Protein AF-0000000084698768 (afdb_homodimer)

Organism: NCBI:txid1124991

InterPro domains:
  IPR001387 Cro/C1-type, helix-turn-helix domain [PF01381] (33-83)
  IPR001387 Cro/C1-type, helix-turn-helix domain [PS50943] (33-90)
  IPR001387 Cro/C1-type, helix-turn-helix domain [SM00530] (32-87)
  IPR001387 Cro/C1-type, helix-turn-helix domain [cd00093] (33-81)
  IPR010982 Lambda repressor-like, DNA-binding domain superfamily [G3DSA:1.10.260.40] (16-8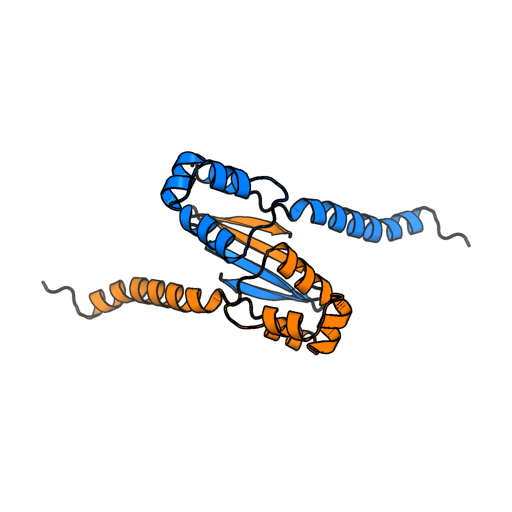9)
  IPR010982 Lambda repressor-like, DNA-binding domain superfamily [SSF47413] (24-96)

Secondary structure (DSSP, 8-state):
----HHHHHHHHHHHHHHHHHHHHHHHTT---HHHHHHHTT--HHHHHHHHTS-HHHHHHHHSTT---BHHHHHHHHHHTT-EEEEEEE-TTS-EEEEE-/----HHHHHHHHHHHHHHHHHHHHHHHTT---HHHHHHHTT--HHHHHHHHTS-HHHHHHHHSTT---BHHHHHHHHHHTT-EEEEEEE-TTS-EEEEE-

Nearest PDB structures (foldseek):
  1y7y-assembly1_B  TM=7.605E-01  e=8.878E-03  Aeromonas hydrophila
  6jq1-assembly1_A  TM=8.536E-01  e=2.153E-02  Deinococcus geothermalis DSM 11300
  4i6r-assembly1_A  TM=8.084E-01  e=1.781E-02  Enterobacter sp. RFL1396
  3f52-assembly1_E  TM=8.705E-01  e=5.563E-02  Corynebacterium glutamicum
  6u0i-assembly1_B  TM=8.860E-01  e=4.902E-02  Escherichia coli str. K-12 substr. DH10B

pLDDT: mean 78.96, std 18.42, range [42.81, 97.25]

Structure (mmCIF, N/CA/C/O backbone):
data_AF-0000000084698768-model_v1
#
loop_
_entity.id
_entity.type
_entity.pdbx_description
1 polymer 'Transcriptional regulator, ArsR family'
#
loop_
_atom_site.group_PDB
_atom_site.id
_atom_site.type_symbol
_atom_site.label_atom_id
_atom_site.label_alt_id
_atom_site.label_comp_id
_atom_site.label_asym_id
_atom_site.label_entity_id
_atom_site.label_seq_id
_atom_site.pdbx_PDB_ins_code
_atom_site.Cartn_x
_atom_site.Cartn_y
_atom_site.Cartn_z
_atom_site.occupancy
_atom_site.B_iso_or_equiv
_atom_site.auth_seq_id
_atom_site.auth_comp_id
_atom_site.auth_asym_id
_atom_site.auth_atom_id
_atom_site.pdbx_PDB_model_num
ATOM 1 N N . MET A 1 1 ? 27.469 -16.984 -37.594 1 43.75 1 MET A N 1
ATOM 2 C CA . MET A 1 1 ? 27.359 -15.531 -37.75 1 43.75 1 MET A CA 1
ATOM 3 C C . MET A 1 1 ? 27.094 -14.859 -36.375 1 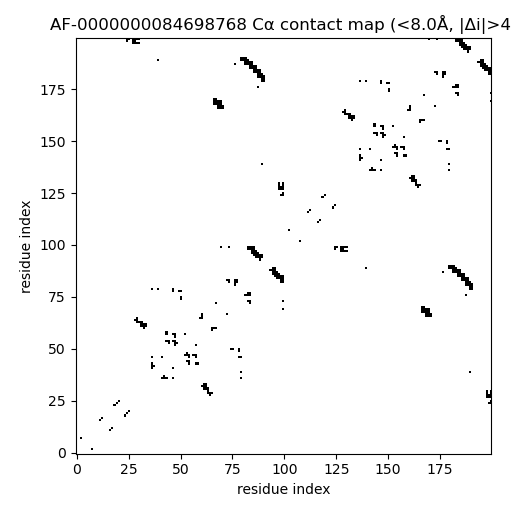43.75 1 MET A C 1
ATOM 5 O O . MET A 1 1 ? 26.234 -15.305 -35.625 1 43.75 1 MET A O 1
ATOM 9 N N . GLY A 1 2 ? 28.031 -14.203 -35.719 1 51.75 2 GLY A N 1
ATOM 10 C CA . GLY A 1 2 ? 28.047 -13.656 -34.344 1 51.75 2 GLY A CA 1
ATOM 11 C C . GLY A 1 2 ? 27 -12.57 -34.156 1 51.75 2 GLY A C 1
ATOM 12 O O . GLY A 1 2 ? 26.719 -11.797 -35.062 1 51.75 2 GLY A O 1
ATOM 13 N N . LYS A 1 3 ? 26 -12.938 -33.5 1 60.28 3 LYS A N 1
ATOM 14 C CA . LYS A 1 3 ? 25.062 -11.859 -33.188 1 60.28 3 LYS A CA 1
ATOM 15 C C . LYS A 1 3 ? 25.797 -10.539 -32.969 1 60.28 3 LYS A C 1
ATOM 17 O O . LYS A 1 3 ? 26.844 -10.508 -32.312 1 60.28 3 LYS A O 1
ATOM 22 N N . SER A 1 4 ? 25.703 -9.609 -33.812 1 59.62 4 SER A N 1
ATOM 23 C CA . SER A 1 4 ? 26.359 -8.305 -33.75 1 59.62 4 SER A CA 1
ATOM 24 C C . SER A 1 4 ? 26.156 -7.637 -32.406 1 59.62 4 SER A C 1
ATOM 26 O O . SER A 1 4 ? 25.219 -7.965 -31.672 1 59.62 4 SER A O 1
ATOM 28 N N . LEU A 1 5 ? 27.188 -7.031 -31.938 1 62.5 5 LEU A N 1
ATOM 29 C CA . LEU A 1 5 ? 27.25 -6.25 -30.703 1 62.5 5 LEU A CA 1
ATOM 30 C C . LEU A 1 5 ? 25.984 -5.41 -30.531 1 62.5 5 LEU A C 1
ATOM 32 O O . LEU A 1 5 ? 25.484 -5.262 -29.422 1 62.5 5 LEU A O 1
ATOM 36 N N . ARG A 1 6 ? 25.594 -5 -31.672 1 57.56 6 ARG A N 1
ATOM 37 C CA . ARG A 1 6 ? 24.406 -4.145 -31.641 1 57.56 6 ARG A CA 1
ATOM 38 C C . ARG A 1 6 ? 23.188 -4.926 -31.188 1 57.56 6 ARG A C 1
ATOM 40 O O . ARG A 1 6 ? 22.344 -4.398 -30.453 1 57.56 6 ARG A O 1
ATOM 47 N N . GLN A 1 7 ? 23.031 -6.121 -31.656 1 57.06 7 GLN A N 1
ATOM 48 C CA . GLN A 1 7 ? 21.906 -6.969 -31.281 1 57.06 7 GLN A CA 1
ATOM 49 C C . GLN A 1 7 ? 21.969 -7.34 -29.797 1 57.06 7 GLN A C 1
ATOM 51 O O . GLN A 1 7 ? 20.938 -7.406 -29.125 1 57.06 7 GLN A O 1
ATOM 56 N N . LEU A 1 8 ? 23.25 -7.582 -29.344 1 57.94 8 LEU A N 1
ATOM 57 C CA . LEU A 1 8 ? 23.438 -7.91 -27.938 1 57.94 8 LEU A CA 1
ATOM 58 C C . LEU A 1 8 ? 23.094 -6.719 -27.047 1 57.94 8 LEU A C 1
ATOM 60 O O . LEU A 1 8 ? 22.484 -6.883 -25.984 1 57.94 8 LEU A O 1
ATOM 64 N N . LEU A 1 9 ? 23.469 -5.547 -27.547 1 55.88 9 LEU A N 1
ATOM 65 C CA . LEU A 1 9 ? 23.156 -4.352 -26.781 1 55.88 9 LEU A CA 1
ATOM 66 C C . LEU A 1 9 ? 21.641 -4.098 -26.781 1 55.88 9 LEU A C 1
ATOM 68 O O . LEU A 1 9 ? 21.094 -3.646 -25.766 1 55.88 9 LEU A O 1
ATOM 72 N N . ALA A 1 10 ? 21.031 -4.535 -27.859 1 57.09 10 ALA A N 1
ATOM 73 C CA . ALA A 1 10 ? 19.594 -4.309 -27.969 1 57.09 10 ALA A CA 1
ATOM 74 C C . ALA A 1 10 ? 18.828 -5.219 -27.016 1 57.09 10 ALA A C 1
ATOM 76 O O . ALA A 1 10 ? 17.797 -4.82 -26.453 1 57.09 10 ALA A O 1
ATOM 77 N N . GLU A 1 11 ? 19.312 -6.484 -26.938 1 55 11 GLU A N 1
ATOM 78 C CA . GLU A 1 11 ? 18.656 -7.445 -26.062 1 55 11 GLU A CA 1
ATOM 79 C C . GLU A 1 11 ? 18.969 -7.168 -24.594 1 55 11 GLU A C 1
ATOM 81 O O . GLU A 1 11 ? 18.125 -7.395 -23.719 1 55 11 GLU A O 1
ATOM 86 N N . GLU A 1 12 ? 20.219 -6.855 -24.406 1 56.72 12 GLU A N 1
ATOM 87 C CA . GLU A 1 12 ? 20.609 -6.59 -23.031 1 56.72 12 GLU A CA 1
ATOM 88 C C . GLU A 1 12 ? 19.891 -5.355 -22.484 1 56.72 12 GLU A C 1
ATOM 90 O O . GLU A 1 12 ? 19.781 -5.184 -21.266 1 56.72 12 GLU A O 1
ATOM 95 N N . LYS A 1 13 ? 19.391 -4.527 -23.453 1 57.31 13 LYS A N 1
ATOM 96 C CA . LYS A 1 13 ? 18.828 -3.246 -23.047 1 57.31 13 LYS A CA 1
ATOM 97 C C . LYS A 1 13 ? 17.516 -3.447 -22.297 1 57.31 13 LYS A C 1
ATOM 99 O O . LYS A 1 13 ? 17.297 -2.85 -21.234 1 57.31 13 LYS A O 1
ATOM 104 N N . PRO A 1 14 ? 16.734 -4.324 -22.922 1 59.19 14 PRO A N 1
ATOM 105 C CA . PRO A 1 14 ? 15.469 -4.426 -22.188 1 59.19 14 PRO A CA 1
ATOM 106 C C . PRO A 1 14 ? 15.633 -5.141 -20.844 1 59.19 14 PRO A C 1
ATOM 108 O O . PRO A 1 14 ? 14.969 -4.781 -19.875 1 59.19 14 PRO A O 1
ATOM 111 N N . GLU A 1 15 ? 16.484 -6.141 -20.922 1 55.03 15 GLU A N 1
ATOM 112 C CA . GLU A 1 15 ? 16.672 -6.871 -19.672 1 55.03 15 GLU A CA 1
ATOM 113 C C . GLU A 1 15 ? 17.375 -6.008 -18.625 1 55.03 15 GLU A C 1
ATOM 115 O O . GLU A 1 15 ? 17.031 -6.051 -17.438 1 55.03 15 GLU A O 1
ATOM 120 N N . VAL A 1 16 ? 18.547 -5.473 -19.125 1 54.25 16 VAL A N 1
ATOM 121 C CA . VAL A 1 16 ? 19.266 -4.598 -18.219 1 54.25 16 VAL A CA 1
ATOM 122 C C . VAL A 1 16 ? 18.359 -3.469 -17.75 1 54.25 16 VAL A C 1
ATOM 124 O O . VAL A 1 16 ? 18.344 -3.113 -16.578 1 54.25 16 VAL A O 1
ATOM 127 N N . ALA A 1 17 ? 17.625 -2.971 -18.781 1 53.03 17 ALA A N 1
ATOM 128 C CA . ALA A 1 17 ? 16.688 -1.906 -18.422 1 53.03 17 ALA A CA 1
ATOM 129 C C . ALA A 1 17 ? 15.625 -2.414 -17.453 1 53.03 17 ALA A C 1
ATOM 131 O O . ALA A 1 17 ? 15.25 -1.719 -16.516 1 53.03 17 ALA A O 1
ATOM 132 N N . ALA A 1 18 ? 15.18 -3.611 -17.719 1 51.28 18 ALA A N 1
ATOM 133 C CA . ALA A 1 18 ? 14.219 -4.203 -16.797 1 51.28 18 ALA A CA 1
ATOM 134 C C . ALA A 1 18 ? 14.844 -4.438 -15.422 1 51.28 18 ALA A C 1
ATOM 136 O O . ALA A 1 18 ? 14.219 -4.184 -14.391 1 51.28 18 ALA A O 1
ATOM 137 N N . ALA A 1 19 ? 16.031 -4.98 -15.453 1 48.06 19 ALA A N 1
ATOM 138 C CA . ALA A 1 19 ? 16.734 -5.18 -14.195 1 48.06 19 ALA A CA 1
ATOM 139 C C . ALA A 1 19 ? 17.016 -3.846 -13.508 1 48.06 19 ALA A C 1
ATOM 141 O O . ALA A 1 19 ? 16.891 -3.732 -12.281 1 48.06 19 ALA A O 1
ATOM 142 N N . ALA A 1 20 ? 17.516 -2.961 -14.195 1 48.59 20 ALA A N 1
ATOM 143 C CA . ALA A 1 20 ? 17.766 -1.628 -13.648 1 48.59 20 ALA A CA 1
ATOM 144 C C . ALA A 1 20 ? 16.469 -1.004 -13.125 1 48.59 20 ALA A C 1
ATOM 146 O O . ALA A 1 20 ? 16.469 -0.341 -12.086 1 48.59 20 ALA A O 1
ATOM 147 N N . ARG A 1 21 ? 15.453 -1.235 -13.867 1 46.09 21 ARG A N 1
ATOM 148 C CA . ARG A 1 21 ? 14.156 -0.754 -13.398 1 46.09 21 ARG A CA 1
ATOM 149 C C . ARG A 1 21 ? 13.75 -1.446 -12.094 1 46.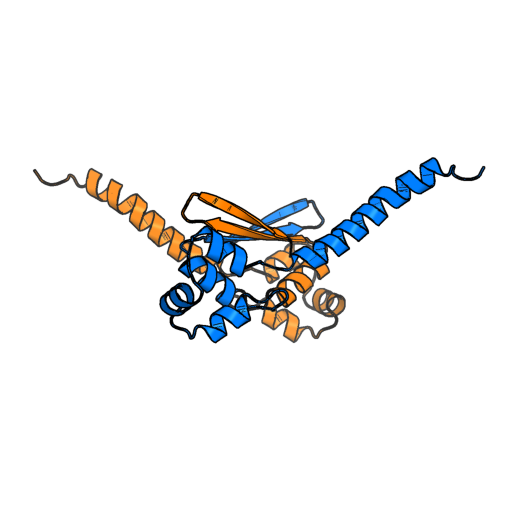09 21 ARG A C 1
ATOM 151 O O . ARG A 1 21 ? 13.234 -0.805 -11.18 1 46.09 21 ARG A O 1
ATOM 158 N N . VAL A 1 22 ? 13.93 -2.73 -12.18 1 45.22 22 VAL A N 1
ATOM 159 C CA . VAL A 1 22 ? 13.648 -3.469 -10.953 1 45.22 22 VAL A CA 1
ATOM 160 C C . VAL A 1 22 ? 14.531 -2.939 -9.82 1 45.22 22 VAL A C 1
ATOM 162 O O . VAL A 1 22 ? 14.062 -2.76 -8.695 1 45.22 22 VAL A O 1
ATOM 165 N N . GLN A 1 23 ? 15.828 -2.916 -10.133 1 44.41 23 GLN A N 1
ATOM 166 C CA . GLN A 1 23 ? 16.734 -2.336 -9.141 1 44.41 23 GLN A CA 1
ATOM 167 C C . GLN A 1 23 ? 16.297 -0.915 -8.781 1 44.41 23 GLN A C 1
ATOM 169 O O . GLN A 1 23 ? 16.359 -0.522 -7.613 1 44.41 23 GLN A O 1
ATOM 174 N N . ALA A 1 24 ? 16.125 -0.171 -9.828 1 45.5 24 ALA A N 1
ATOM 175 C CA . ALA A 1 24 ? 15.602 1.16 -9.539 1 45.5 24 ALA A CA 1
ATOM 176 C C . ALA A 1 24 ? 14.25 1.072 -8.844 1 45.5 24 ALA A C 1
ATOM 178 O O . ALA A 1 24 ? 13.938 1.88 -7.969 1 45.5 24 ALA A O 1
ATOM 179 N N . ASP A 1 25 ? 13.539 0.083 -9.227 1 43.12 25 ASP A N 1
ATOM 180 C CA . ASP A 1 25 ? 12.266 -0.175 -8.555 1 43.12 25 ASP A CA 1
ATOM 181 C C . ASP A 1 25 ? 12.484 -0.564 -7.098 1 43.12 25 ASP A C 1
ATOM 183 O O . ASP A 1 25 ? 11.664 -0.247 -6.234 1 43.12 25 ASP A O 1
ATOM 187 N N . GLU A 1 26 ? 13.492 -1.387 -6.859 1 45.66 26 GLU A N 1
ATOM 188 C CA . GLU A 1 26 ? 13.812 -1.607 -5.453 1 45.66 26 GLU A CA 1
ATOM 189 C C . GLU A 1 26 ? 13.953 -0.285 -4.707 1 45.66 26 GLU A C 1
ATOM 191 O O . GLU A 1 26 ? 13.617 -0.198 -3.521 1 45.66 26 GLU A O 1
ATOM 196 N N . ILE A 1 27 ? 14.648 0.602 -5.344 1 42.81 27 ILE A N 1
ATOM 197 C CA . ILE A 1 27 ? 14.844 1.921 -4.75 1 42.81 27 ILE A CA 1
ATOM 198 C C . ILE A 1 27 ? 13.492 2.506 -4.336 1 42.81 27 ILE A C 1
ATOM 200 O O . ILE A 1 27 ? 13.391 3.189 -3.316 1 42.81 27 ILE A O 1
ATOM 204 N N . LEU A 1 28 ? 12.477 2.219 -5.156 1 46.31 28 LEU A N 1
ATOM 205 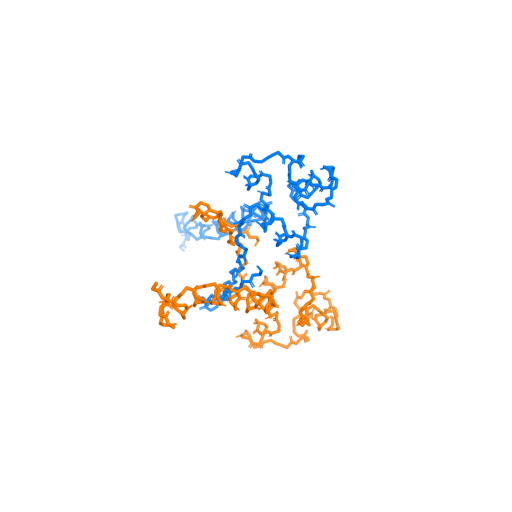C CA . LEU A 1 28 ? 11.227 2.963 -5.07 1 46.31 28 LEU A CA 1
ATOM 206 C C . LEU A 1 28 ? 10.367 2.455 -3.92 1 46.31 28 LEU A C 1
ATOM 208 O O . LEU A 1 28 ? 9.219 2.873 -3.766 1 46.31 28 LEU A O 1
ATOM 212 N N . LEU A 1 29 ? 10.75 1.254 -3.537 1 49.41 29 LEU A N 1
ATOM 213 C CA . LEU A 1 29 ? 9.766 0.89 -2.529 1 49.41 29 LEU A CA 1
ATOM 214 C C . LEU A 1 29 ? 9.453 2.072 -1.618 1 49.41 29 LEU A C 1
ATOM 216 O O . LEU A 1 29 ? 8.602 1.974 -0.731 1 49.41 29 LEU A O 1
ATOM 220 N N . ASN A 1 30 ? 10.43 3.094 -1.557 1 57.94 30 ASN A N 1
ATOM 221 C CA . ASN A 1 30 ? 10.484 3.98 -0.398 1 57.94 30 ASN A CA 1
ATOM 222 C C . ASN A 1 30 ? 9.359 5.008 -0.42 1 57.94 30 ASN A C 1
ATOM 224 O O . ASN A 1 30 ? 9.375 5.938 -1.228 1 57.94 30 ASN A O 1
ATOM 228 N N . ILE A 1 31 ? 8.141 4.383 -0.138 1 65.62 31 ILE A N 1
ATOM 229 C CA . ILE A 1 31 ? 7.211 5.469 0.147 1 65.62 31 ILE A CA 1
ATOM 230 C C . ILE A 1 31 ? 7.906 6.539 0.986 1 65.62 31 ILE A C 1
ATOM 232 O O . ILE A 1 31 ? 8.453 6.242 2.049 1 65.62 31 ILE A O 1
ATOM 236 N N . HIS A 1 32 ? 8.227 7.664 0.361 1 78.81 32 HIS A N 1
ATOM 237 C CA . HIS A 1 32 ? 8.844 8.781 1.074 1 78.81 32 HIS A CA 1
ATOM 238 C C . HIS A 1 32 ? 7.797 9.57 1.859 1 78.81 32 HIS A C 1
ATOM 240 O O . HIS A 1 32 ? 7.332 10.617 1.405 1 78.81 32 HIS A O 1
ATOM 246 N N . LEU A 1 33 ? 7.496 9.016 3.041 1 89.25 33 LEU A N 1
ATOM 247 C CA . LEU A 1 33 ? 6.512 9.672 3.895 1 89.25 33 LEU A CA 1
ATOM 248 C C . LEU A 1 33 ? 6.934 11.094 4.223 1 89.25 33 LEU A C 1
ATOM 250 O O . LEU A 1 33 ? 6.098 12.008 4.25 1 89.25 33 LEU A O 1
ATOM 254 N N . ALA A 1 34 ? 8.266 11.227 4.375 1 90.5 34 ALA A N 1
ATOM 255 C CA . ALA A 1 34 ? 8.789 12.555 4.672 1 90.5 34 ALA A CA 1
ATOM 256 C C . ALA A 1 34 ? 8.484 13.531 3.541 1 90.5 34 ALA A C 1
ATOM 258 O O . ALA A 1 34 ? 8.133 14.688 3.787 1 90.5 34 ALA A O 1
ATOM 259 N N . GLU A 1 35 ? 8.625 13.047 2.357 1 88.62 35 GLU A N 1
ATOM 260 C CA . GLU A 1 35 ? 8.344 13.891 1.2 1 88.62 35 GLU A CA 1
ATOM 261 C C . GLU A 1 35 ? 6.867 14.297 1.158 1 88.62 35 GLU A C 1
ATOM 263 O O . GLU A 1 35 ? 6.543 15.438 0.834 1 88.62 35 GLU A O 1
ATOM 268 N N . LEU A 1 36 ? 6.004 13.359 1.434 1 89.75 36 LEU A N 1
ATOM 269 C CA . LEU A 1 36 ? 4.574 13.648 1.479 1 89.75 36 LEU A CA 1
ATOM 270 C C . LEU A 1 36 ? 4.262 14.703 2.535 1 89.75 36 LEU A C 1
ATOM 272 O O . LEU A 1 36 ? 3.49 15.633 2.285 1 89.75 36 LEU A O 1
ATOM 276 N N . ARG A 1 37 ? 4.844 14.438 3.654 1 93.69 37 ARG A N 1
ATOM 277 C CA . ARG A 1 37 ? 4.656 15.398 4.738 1 93.69 37 ARG A CA 1
ATOM 278 C C . ARG A 1 37 ? 5.109 16.797 4.32 1 93.69 37 ARG A C 1
ATOM 280 O O . ARG A 1 37 ? 4.414 17.781 4.574 1 93.69 37 ARG A O 1
ATOM 287 N N . GLU A 1 38 ? 6.301 16.922 3.684 1 92.44 38 GLU A N 1
ATOM 288 C CA . GLU A 1 38 ? 6.875 18.203 3.258 1 92.44 38 GLU A CA 1
ATOM 289 C C . GLU A 1 38 ? 6.012 18.859 2.193 1 92.44 38 GLU A C 1
ATOM 291 O O . GLU A 1 38 ? 5.918 20.094 2.141 1 92.44 38 GLU A O 1
ATOM 296 N N . LYS A 1 39 ? 5.371 18.078 1.433 1 91 39 LYS A N 1
ATOM 297 C CA . LYS A 1 39 ? 4.527 18.594 0.366 1 91 39 LYS A CA 1
ATOM 298 C C . LYS A 1 39 ? 3.301 19.312 0.936 1 91 39 LYS A C 1
ATOM 300 O O . LYS A 1 39 ? 2.77 20.234 0.318 1 91 39 LYS A O 1
ATOM 305 N N . VAL A 1 40 ? 2.875 18.891 2.01 1 92.5 40 VAL A N 1
ATOM 306 C CA . VAL A 1 40 ? 1.718 19.531 2.627 1 92.5 40 VAL A CA 1
ATOM 307 C C . VAL A 1 40 ? 2.184 20.531 3.676 1 92.5 40 VAL A C 1
ATOM 309 O O . VAL A 1 40 ? 1.38 21.016 4.473 1 92.5 40 VAL A O 1
ATOM 312 N N . LYS A 1 41 ? 3.527 20.734 3.777 1 94.44 41 LYS A N 1
ATOM 313 C CA . LYS A 1 41 ? 4.172 21.75 4.605 1 94.44 41 LYS A CA 1
ATOM 314 C C . LYS A 1 41 ? 3.918 21.484 6.09 1 94.44 41 LYS A C 1
ATOM 316 O O . LYS A 1 41 ? 3.615 22.406 6.844 1 94.44 41 LYS A O 1
ATOM 321 N N . LYS A 1 42 ? 3.955 20.297 6.453 1 95.62 42 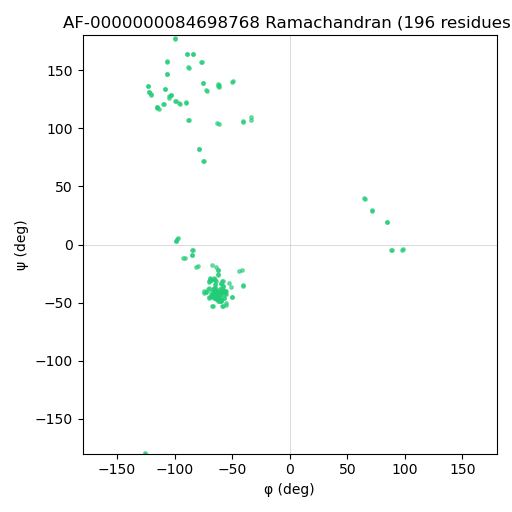LYS A N 1
ATOM 322 C CA . LYS A 1 42 ? 3.822 19.922 7.859 1 95.62 42 LYS A CA 1
ATOM 323 C C . LYS A 1 42 ? 5.164 19.484 8.445 1 95.62 42 LYS A C 1
ATOM 325 O O . LYS A 1 42 ? 6.02 18.953 7.723 1 95.62 42 LYS A O 1
ATOM 330 N N . THR A 1 43 ? 5.312 19.797 9.719 1 96.62 43 THR A N 1
ATOM 331 C CA . THR A 1 43 ? 6.484 19.297 10.445 1 96.62 43 THR A CA 1
ATOM 332 C C . THR A 1 43 ? 6.207 17.938 11.062 1 96.62 43 THR A C 1
ATOM 334 O O . THR A 1 43 ? 5.066 17.469 11.078 1 96.62 43 THR A O 1
ATOM 337 N N . GLN A 1 44 ? 7.328 17.281 11.438 1 96.69 44 GLN A N 1
ATOM 338 C CA . GLN A 1 44 ? 7.148 16 12.102 1 96.69 44 GLN A CA 1
ATOM 339 C C . GLN A 1 44 ? 6.312 16.156 13.375 1 96.69 44 GLN A C 1
ATOM 341 O O . GLN A 1 44 ? 5.531 15.258 13.719 1 96.69 44 GLN A O 1
ATOM 346 N N . VAL A 1 45 ? 6.438 17.344 14.023 1 97.25 45 VAL A N 1
ATOM 347 C CA . VAL A 1 45 ? 5.699 17.625 15.258 1 97.25 45 VAL A CA 1
ATOM 348 C C . VAL A 1 45 ? 4.207 17.734 14.945 1 97.25 45 VAL A C 1
ATOM 350 O O . VAL A 1 45 ? 3.375 17.156 15.641 1 97.25 45 VAL A O 1
ATOM 353 N N . GLU A 1 46 ? 3.902 18.422 13.922 1 96.81 46 GLU A N 1
ATOM 354 C CA . GLU A 1 46 ? 2.516 18.578 13.5 1 96.81 46 GLU A CA 1
ATOM 355 C C . GLU A 1 46 ? 1.901 17.25 13.086 1 96.81 46 GLU A C 1
ATOM 357 O O . GLU A 1 46 ? 0.743 16.969 13.406 1 96.81 46 GLU A O 1
ATOM 362 N N . MET A 1 47 ? 2.678 16.5 12.422 1 96.06 47 MET A N 1
ATOM 363 C CA . MET A 1 47 ? 2.219 15.172 12.039 1 96.06 47 MET A CA 1
ATOM 364 C C . MET A 1 47 ? 1.954 14.312 13.273 1 96.06 47 MET A C 1
ATOM 366 O O . MET A 1 47 ? 0.945 13.602 13.336 1 96.06 47 MET A O 1
ATOM 370 N N . ALA A 1 48 ? 2.883 14.328 14.18 1 97.12 48 ALA A N 1
ATOM 371 C CA . ALA A 1 48 ? 2.748 13.562 15.414 1 97.12 48 ALA A CA 1
ATOM 372 C C . ALA A 1 48 ? 1.464 13.938 16.156 1 97.12 48 ALA A C 1
ATOM 374 O O . ALA A 1 48 ? 0.75 13.062 16.656 1 97.12 48 ALA A O 1
ATOM 375 N N . GLN A 1 49 ? 1.175 15.164 16.172 1 96.69 49 GLN A N 1
ATOM 376 C CA . GLN A 1 49 ? -0.038 15.656 16.812 1 96.69 49 GLN A CA 1
ATOM 377 C C . GLN A 1 49 ? -1.287 15.172 16.094 1 96.69 49 GLN A C 1
ATOM 379 O O . GLN A 1 49 ? -2.244 14.719 16.719 1 96.69 49 GLN A O 1
ATOM 384 N N . ALA A 1 50 ? -1.239 15.227 14.773 1 94.81 50 ALA A N 1
ATOM 385 C CA . ALA A 1 50 ? -2.373 14.805 13.961 1 94.81 50 ALA A CA 1
ATOM 386 C C . ALA A 1 50 ? -2.641 13.312 14.125 1 94.81 50 ALA A C 1
ATOM 388 O O . ALA A 1 50 ? -3.793 12.875 14.094 1 94.81 50 ALA A O 1
ATOM 389 N N . LEU A 1 51 ? -1.593 12.586 14.312 1 95.12 51 LEU A N 1
ATOM 390 C CA . LEU A 1 51 ? -1.69 11.133 14.391 1 95.12 51 LEU A CA 1
ATOM 391 C C . LEU A 1 51 ? -1.855 10.672 15.836 1 95.12 51 LEU A C 1
ATOM 393 O O . LEU A 1 51 ? -2.158 9.508 16.094 1 95.12 51 LEU A O 1
ATOM 397 N N . GLY A 1 52 ? -1.662 11.531 16.75 1 95.69 52 GLY A N 1
ATOM 398 C CA . GLY A 1 52 ? -1.748 11.195 18.172 1 95.69 52 GLY A CA 1
ATOM 399 C C . GLY A 1 52 ? -0.59 10.336 18.641 1 95.69 52 GLY A C 1
ATOM 400 O O . GLY A 1 52 ? -0.776 9.438 19.469 1 95.69 52 GLY A O 1
ATOM 401 N N . ILE A 1 53 ? 0.486 10.484 18.062 1 95.75 53 ILE A N 1
ATOM 402 C CA . ILE A 1 53 ? 1.673 9.727 18.453 1 95.75 53 ILE A CA 1
ATOM 403 C C . ILE A 1 53 ? 2.824 10.68 18.75 1 95.75 53 ILE A C 1
ATOM 405 O O . ILE A 1 53 ? 2.654 11.906 18.688 1 95.75 53 ILE A O 1
ATOM 409 N N . LYS A 1 54 ? 3.99 10.148 19.109 1 97.12 54 LYS A N 1
ATOM 410 C CA . LYS A 1 54 ? 5.152 10.969 19.438 1 97.12 54 LYS A CA 1
ATOM 411 C C . LYS A 1 54 ? 5.977 11.281 18.188 1 97.12 54 LYS A C 1
ATOM 413 O O . LYS A 1 54 ? 5.984 10.508 17.234 1 97.12 54 LYS A O 1
ATOM 418 N N . GLN A 1 55 ? 6.652 12.391 18.234 1 97.12 55 GLN A N 1
ATOM 419 C CA . GLN A 1 55 ? 7.469 12.859 17.109 1 97.12 55 GLN A CA 1
ATOM 420 C C . GLN A 1 55 ? 8.5 11.812 16.719 1 97.12 55 GLN A C 1
ATOM 422 O O . GLN A 1 55 ? 8.695 11.547 15.523 1 97.12 55 GLN A O 1
ATOM 427 N N . PRO A 1 56 ? 9.141 11.109 17.625 1 97.12 56 PRO A N 1
ATOM 428 C CA . PRO A 1 56 ? 10.133 10.109 17.203 1 97.12 56 PRO A CA 1
ATOM 429 C C . PRO A 1 56 ? 9.508 8.945 16.438 1 97.12 56 PRO A C 1
ATOM 431 O O . PRO A 1 56 ? 10.164 8.344 15.578 1 97.12 56 PRO A O 1
ATOM 434 N N . THR A 1 57 ? 8.25 8.688 16.766 1 95.56 57 THR A N 1
ATOM 435 C CA . THR A 1 57 ? 7.539 7.633 16.047 1 95.56 57 THR A CA 1
ATOM 436 C C . THR A 1 57 ? 7.305 8.023 14.594 1 95.56 57 THR A C 1
ATOM 438 O O . THR A 1 57 ? 7.496 7.215 13.68 1 95.56 57 THR A O 1
ATOM 441 N N . VAL A 1 58 ? 6.902 9.234 14.453 1 95.56 58 VAL A N 1
ATOM 442 C CA . VAL A 1 58 ? 6.719 9.758 13.102 1 95.56 58 VAL A CA 1
ATOM 443 C C . VAL A 1 58 ? 8.047 9.734 12.352 1 95.56 58 VAL A C 1
ATOM 445 O O . VAL A 1 58 ? 8.109 9.297 11.203 1 95.56 58 VAL A O 1
ATOM 448 N N . ALA A 1 59 ? 9.094 10.219 13.07 1 94.81 59 ALA A N 1
ATOM 449 C CA . ALA A 1 59 ? 10.422 10.25 12.461 1 94.81 59 ALA A CA 1
ATOM 450 C C . ALA A 1 59 ? 10.852 8.852 12.023 1 94.81 59 ALA A C 1
ATOM 452 O O . ALA A 1 59 ? 11.406 8.68 10.93 1 94.81 59 ALA A O 1
ATOM 453 N N . GLY A 1 60 ? 10.555 7.867 12.836 1 93.5 60 GLY A N 1
ATOM 454 C CA . GLY A 1 60 ? 10.875 6.484 12.523 1 93.5 60 GLY A CA 1
ATOM 455 C C . GLY A 1 60 ? 10.117 5.957 11.312 1 93.5 60 GLY A C 1
ATOM 456 O O . GLY A 1 60 ? 10.688 5.254 10.477 1 93.5 60 GLY A O 1
ATOM 457 N N . MET A 1 61 ? 8.922 6.328 11.164 1 90.62 61 MET A N 1
ATOM 458 C CA . MET A 1 61 ? 8.078 5.891 10.055 1 90.62 61 MET A CA 1
ATOM 459 C C . MET A 1 61 ? 8.547 6.5 8.742 1 90.62 61 MET A C 1
ATOM 461 O O . MET A 1 61 ? 8.414 5.883 7.684 1 90.62 61 MET A O 1
ATOM 465 N N . GLU A 1 62 ? 9.086 7.684 8.859 1 91.81 62 GLU A N 1
ATOM 466 C CA . GLU A 1 62 ? 9.461 8.438 7.66 1 91.81 62 GLU A CA 1
ATOM 467 C C . GLU A 1 62 ? 10.844 8.039 7.168 1 91.81 62 GLU A C 1
ATOM 469 O O . GLU A 1 62 ? 11.273 8.461 6.098 1 91.81 62 GLU A O 1
ATOM 474 N N . LYS A 1 63 ? 11.484 7.281 7.977 1 89.06 63 LYS A N 1
ATOM 475 C CA . LYS A 1 63 ? 12.812 6.836 7.551 1 89.06 63 LYS A CA 1
ATOM 476 C C . LYS A 1 63 ? 12.719 5.984 6.289 1 89.06 63 LYS A C 1
ATOM 478 O O . LYS A 1 63 ? 11.836 5.137 6.168 1 89.06 63 LYS A O 1
ATOM 483 N N . PRO A 1 64 ? 13.648 6.246 5.402 1 82.12 64 PRO A N 1
ATOM 484 C CA . PRO A 1 64 ? 13.656 5.441 4.18 1 82.12 64 PRO A CA 1
ATOM 485 C C . PRO A 1 64 ? 13.891 3.957 4.457 1 82.12 64 PRO A C 1
ATOM 487 O O . PRO A 1 64 ? 14.703 3.604 5.316 1 82.12 64 PRO A O 1
ATOM 490 N N . GLY A 1 65 ? 13.125 3.258 3.777 1 77.88 65 GLY A N 1
ATOM 491 C CA . GLY A 1 65 ? 13.336 1.822 3.873 1 77.88 65 GLY A CA 1
ATOM 492 C C . GLY A 1 65 ? 12.57 1.179 5.012 1 77.88 65 GLY A C 1
ATOM 493 O O . GLY A 1 65 ? 12.711 -0.02 5.262 1 77.88 65 GLY A O 1
ATOM 494 N N . ARG A 1 66 ? 11.922 1.95 5.785 1 84.88 66 ARG A N 1
ATOM 495 C CA . ARG A 1 66 ? 11.133 1.383 6.875 1 84.88 66 ARG A CA 1
ATOM 496 C C . ARG A 1 66 ? 9.883 0.685 6.348 1 84.88 66 ARG A C 1
ATOM 498 O O . ARG A 1 66 ? 9.211 1.199 5.453 1 84.88 66 ARG A O 1
ATOM 505 N N . ASP A 1 67 ? 9.734 -0.419 6.84 1 86 67 ASP A N 1
ATOM 506 C CA . ASP A 1 67 ? 8.57 -1.213 6.469 1 86 67 ASP A CA 1
ATOM 507 C C . ASP A 1 67 ? 7.379 -0.896 7.375 1 86 67 ASP A C 1
ATOM 509 O O . ASP A 1 67 ? 7.371 -1.267 8.547 1 86 67 ASP A O 1
ATOM 513 N N . VAL A 1 68 ? 6.383 -0.179 6.793 1 88 68 VAL A N 1
ATOM 514 C CA . VAL A 1 68 ? 5.211 0.199 7.574 1 88 68 VAL A CA 1
ATOM 515 C C . VAL A 1 68 ? 4.012 -0.641 7.145 1 88 68 VAL A C 1
ATOM 517 O O . VAL A 1 68 ? 3.984 -1.173 6.031 1 88 68 VAL A O 1
ATOM 520 N N . LYS A 1 69 ? 3.049 -0.758 8.023 1 88.38 69 LYS A N 1
ATOM 521 C CA . LYS A 1 69 ? 1.807 -1.462 7.715 1 88.38 69 LYS A CA 1
ATOM 522 C C . LYS A 1 69 ? 0.894 -0.611 6.836 1 88.38 69 LYS A C 1
ATOM 524 O O . LYS A 1 69 ? 0.998 0.618 6.828 1 88.38 69 LYS A O 1
ATOM 529 N N . LEU A 1 70 ? 0.047 -1.341 6.176 1 87.88 70 LEU A N 1
ATOM 530 C CA . LEU A 1 70 ? -0.923 -0.638 5.344 1 87.88 70 LEU A CA 1
ATOM 531 C C . LEU A 1 70 ? -1.794 0.287 6.188 1 87.88 70 LEU A C 1
ATOM 533 O O . LEU A 1 70 ? -2.102 1.407 5.77 1 87.88 70 LEU A O 1
ATOM 537 N N . SER A 1 71 ? -2.139 -0.154 7.332 1 87.69 71 SER A N 1
ATOM 538 C CA . SER A 1 71 ? -2.945 0.649 8.242 1 87.69 71 SER A CA 1
ATOM 539 C C . SER A 1 71 ? -2.211 1.92 8.656 1 87.69 71 SER A C 1
ATOM 541 O O . SER A 1 71 ? -2.814 2.992 8.742 1 87.69 71 SER A O 1
ATOM 543 N N . THR A 1 72 ? -0.966 1.775 8.922 1 89.25 72 THR A N 1
ATOM 544 C CA . THR A 1 72 ? -0.137 2.91 9.312 1 89.25 72 THR A CA 1
ATOM 545 C C . THR A 1 72 ? -0.02 3.916 8.172 1 89.25 72 THR A C 1
ATOM 547 O O . THR A 1 72 ? -0.174 5.121 8.383 1 89.25 72 THR A O 1
ATOM 550 N N . LEU A 1 73 ? 0.221 3.365 7.043 1 89.5 73 LEU A N 1
ATOM 551 C CA . LEU A 1 73 ? 0.318 4.219 5.867 1 89.5 73 LEU A CA 1
ATOM 552 C C . LEU A 1 73 ? -0.994 4.957 5.621 1 89.5 73 LEU A C 1
ATOM 554 O O . LEU A 1 73 ? -0.993 6.156 5.324 1 89.5 73 LEU A O 1
ATOM 558 N N . ARG A 1 74 ? -2.006 4.25 5.746 1 89.38 74 ARG A N 1
ATOM 559 C CA . ARG A 1 74 ? -3.326 4.848 5.57 1 89.38 74 ARG A CA 1
ATOM 560 C C . ARG A 1 74 ? -3.553 5.977 6.566 1 89.38 74 ARG A C 1
ATOM 562 O O . ARG A 1 74 ? -3.98 7.07 6.191 1 89.38 74 ARG A O 1
ATOM 569 N N . ARG A 1 75 ? -3.27 5.703 7.758 1 91.19 75 ARG A N 1
ATOM 570 C CA . ARG A 1 75 ? -3.418 6.711 8.805 1 91.19 75 A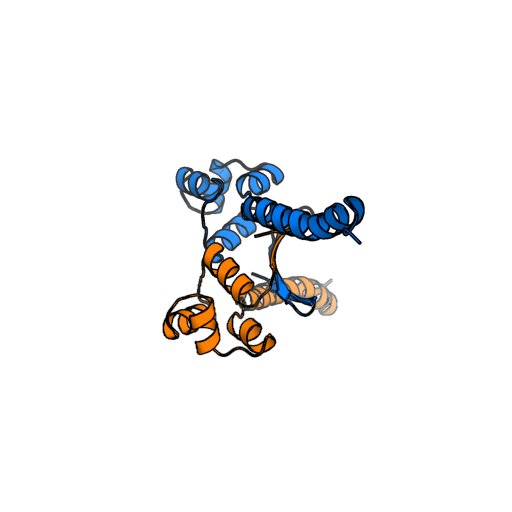RG A CA 1
ATOM 571 C C . ARG A 1 75 ? -2.551 7.934 8.516 1 91.19 75 ARG A C 1
ATOM 573 O O . ARG A 1 75 ? -2.984 9.07 8.711 1 91.19 75 ARG A O 1
ATOM 580 N N . TYR A 1 76 ? -1.377 7.645 8.109 1 92.56 76 TYR A N 1
ATOM 581 C CA . TYR A 1 76 ? -0.448 8.727 7.789 1 92.56 76 TYR A CA 1
ATOM 582 C C . TYR A 1 76 ? -0.999 9.609 6.676 1 92.56 76 TYR A C 1
ATOM 584 O O . TYR A 1 76 ? -0.998 10.836 6.793 1 92.56 76 TYR A O 1
ATOM 592 N N . VAL A 1 77 ? -1.435 9 5.664 1 92.69 77 VAL A N 1
ATOM 593 C CA . VAL A 1 77 ? -1.962 9.719 4.512 1 92.69 77 VAL A CA 1
ATOM 594 C C . VAL A 1 77 ? -3.23 10.477 4.91 1 92.69 77 VAL A C 1
ATOM 596 O O . VAL A 1 77 ? -3.434 11.617 4.504 1 92.69 77 VAL A O 1
ATOM 599 N N . ASP A 1 78 ? -4.035 9.859 5.707 1 91.69 78 ASP A N 1
ATOM 600 C CA . ASP A 1 78 ? -5.25 10.5 6.203 1 91.69 78 ASP A CA 1
ATOM 601 C C . ASP A 1 78 ? -4.922 11.758 7.004 1 91.69 78 ASP A C 1
ATOM 603 O O . ASP A 1 78 ? -5.613 12.773 6.891 1 91.69 78 ASP A O 1
ATOM 607 N N . ALA A 1 79 ? -3.908 11.609 7.754 1 93.12 79 ALA A N 1
ATOM 608 C CA . ALA A 1 79 ? -3.504 12.703 8.633 1 93.12 79 ALA A CA 1
ATOM 609 C C . ALA A 1 79 ? -3.109 13.938 7.824 1 93.12 79 ALA A C 1
ATOM 611 O O . ALA A 1 79 ? -3.221 15.062 8.305 1 93.12 79 ALA A O 1
ATOM 612 N N . ILE A 1 80 ? -2.682 13.773 6.609 1 92.44 80 ILE A N 1
ATOM 613 C CA . ILE A 1 80 ? -2.281 14.914 5.793 1 92.44 80 ILE A CA 1
ATOM 614 C C . ILE A 1 80 ? -3.418 15.305 4.852 1 92.44 80 ILE A C 1
ATOM 616 O O . ILE A 1 80 ? -3.252 16.172 3.984 1 92.44 80 ILE A O 1
ATOM 620 N N . GLY A 1 81 ? -4.539 14.586 5 1 92 81 GLY A N 1
ATOM 621 C CA . GLY A 1 81 ? -5.719 14.898 4.215 1 92 81 GLY A CA 1
ATOM 622 C C . GLY A 1 81 ? -5.711 14.258 2.842 1 92 81 GLY A C 1
ATOM 623 O O . GLY A 1 81 ? -6.418 14.703 1.936 1 92 81 GLY A O 1
ATOM 624 N N . GLY A 1 82 ? -4.922 13.281 2.725 1 91.88 82 GLY A N 1
ATOM 625 C CA . GLY A 1 82 ? -4.836 12.609 1.438 1 91.88 82 GLY A CA 1
ATOM 626 C C . GLY A 1 82 ? -5.652 11.336 1.376 1 91.88 82 GLY A C 1
ATOM 627 O O . GLY A 1 82 ? -6.375 11.008 2.32 1 91.88 82 GLY A O 1
ATOM 628 N N . LYS A 1 83 ? -5.613 10.758 0.184 1 90.62 83 LYS A N 1
ATOM 629 C CA . LYS A 1 83 ? -6.246 9.461 -0.055 1 90.62 83 LYS A CA 1
ATOM 630 C C . LYS A 1 83 ? -5.234 8.438 -0.558 1 90.62 83 LYS A C 1
ATOM 632 O O . LYS A 1 83 ? -4.395 8.75 -1.403 1 90.62 83 LYS A O 1
ATOM 637 N N . LEU A 1 84 ? -5.305 7.32 0.084 1 90.94 84 LEU A N 1
ATOM 638 C CA . LEU A 1 84 ? -4.379 6.25 -0.274 1 90.94 84 LEU A CA 1
ATOM 639 C C . LEU A 1 84 ? -5.051 5.23 -1.189 1 90.94 84 LEU A C 1
ATOM 641 O O . LEU A 1 84 ? -6.09 4.668 -0.839 1 90.94 84 LEU A O 1
ATOM 645 N N . ASN A 1 85 ? -4.43 5.031 -2.379 1 89.06 85 ASN A N 1
ATOM 646 C CA . ASN A 1 85 ? -4.895 4.031 -3.334 1 89.06 85 ASN A CA 1
ATOM 647 C C . ASN A 1 85 ? -3.791 3.039 -3.689 1 89.06 85 ASN A C 1
ATOM 649 O O . ASN A 1 85 ? -2.643 3.434 -3.902 1 89.06 85 ASN A O 1
ATOM 653 N N . ILE A 1 86 ? -4.223 1.826 -3.707 1 89.56 86 ILE A N 1
ATOM 654 C CA . ILE A 1 86 ? -3.285 0.778 -4.094 1 89.56 86 ILE A CA 1
ATOM 655 C C . ILE A 1 86 ? -3.596 0.303 -5.512 1 89.56 86 ILE A C 1
ATOM 657 O O . ILE A 1 86 ? -4.75 0.016 -5.836 1 89.56 86 ILE A O 1
ATOM 661 N N . ASP A 1 87 ? -2.611 0.327 -6.336 1 88.88 87 ASP A N 1
ATOM 662 C CA . ASP A 1 87 ? -2.74 -0.157 -7.707 1 88.88 87 ASP A CA 1
ATOM 663 C C . ASP A 1 87 ? -1.884 -1.399 -7.938 1 88.88 87 ASP A C 1
ATOM 665 O O . ASP A 1 87 ? -0.662 -1.354 -7.777 1 88.88 87 ASP A O 1
ATOM 669 N N . VAL A 1 88 ? -2.551 -2.5 -8.242 1 91.44 88 VAL A N 1
ATOM 670 C CA . VAL A 1 88 ? -1.847 -3.746 -8.531 1 91.44 88 VAL A CA 1
ATOM 671 C C . VAL A 1 88 ? -1.971 -4.074 -10.016 1 91.44 88 VAL A C 1
ATOM 673 O O . VAL A 1 88 ? -3.08 -4.199 -10.547 1 91.44 88 VAL A O 1
ATOM 676 N N . GLU A 1 89 ? -0.848 -4.164 -10.625 1 91.56 89 GLU A N 1
ATOM 677 C CA . GLU A 1 89 ? -0.82 -4.586 -12.016 1 91.56 89 GLU A CA 1
ATOM 678 C C . GLU A 1 89 ? -0.558 -6.082 -12.141 1 91.56 89 GLU A C 1
ATOM 680 O O . GLU A 1 89 ? 0.479 -6.574 -11.688 1 91.56 89 GLU A O 1
ATOM 685 N N . LEU A 1 90 ? -1.477 -6.75 -12.758 1 91.5 90 LEU A N 1
ATOM 686 C CA . LEU A 1 90 ? -1.329 -8.195 -12.922 1 91.5 90 LEU A CA 1
ATOM 687 C C . LEU A 1 90 ? -0.465 -8.516 -14.133 1 91.5 90 LEU A C 1
ATOM 689 O O . LEU A 1 90 ? -0.193 -7.637 -14.961 1 91.5 90 LEU A O 1
ATOM 693 N N . PRO A 1 91 ? 0.014 -9.742 -14.211 1 90.38 91 PRO A N 1
ATOM 694 C CA . PRO A 1 91 ? 0.85 -10.125 -15.352 1 90.38 91 PRO A CA 1
ATOM 695 C C . PRO A 1 91 ? 0.107 -10.039 -16.688 1 90.38 91 PRO A C 1
ATOM 697 O O . PRO A 1 91 ? 0.731 -9.867 -17.734 1 90.38 91 PRO A O 1
ATOM 700 N N . ASP A 1 92 ? -1.173 -10.086 -16.641 1 88.88 92 ASP A N 1
ATOM 701 C CA . ASP A 1 92 ? -1.964 -10.023 -17.859 1 88.88 92 ASP A CA 1
ATOM 702 C C . ASP A 1 92 ? -2.201 -8.578 -18.297 1 88.88 92 ASP A C 1
ATOM 704 O O . ASP A 1 92 ? -2.781 -8.32 -19.344 1 88.88 92 ASP A O 1
ATOM 708 N N . GLY A 1 93 ? -1.759 -7.68 -17.5 1 87.94 93 GLY A N 1
ATOM 709 C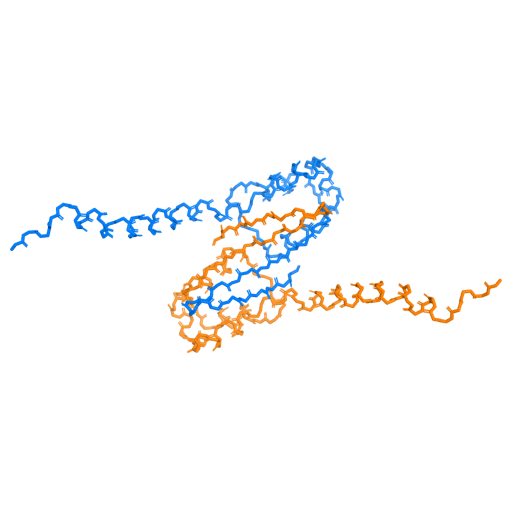 CA . GLY A 1 93 ? -1.903 -6.266 -17.812 1 87.94 93 GLY A CA 1
ATOM 710 C C . GLY A 1 93 ? -3.094 -5.621 -17.125 1 87.94 93 GLY A C 1
ATOM 711 O O . GLY A 1 93 ? -3.279 -4.406 -17.219 1 87.94 93 GLY A O 1
ATOM 712 N N . THR A 1 94 ? -3.812 -6.43 -16.469 1 90 94 THR A N 1
ATOM 713 C CA . THR A 1 94 ? -4.977 -5.914 -15.758 1 90 94 THR A CA 1
ATOM 714 C C . THR A 1 94 ? -4.555 -5.18 -14.484 1 90 94 THR A C 1
ATOM 716 O O . THR A 1 94 ? -3.6 -5.582 -13.82 1 90 94 THR A O 1
ATOM 719 N N . HIS A 1 95 ? -5.258 -4.074 -14.297 1 88.69 95 HIS A N 1
ATOM 720 C CA . HIS A 1 95 ? -4.988 -3.297 -13.094 1 88.69 95 HIS A CA 1
ATOM 721 C C . HIS A 1 95 ? -6.133 -3.414 -12.094 1 88.69 95 HIS A C 1
ATOM 723 O O . HIS A 1 95 ? -7.305 -3.383 -12.484 1 88.69 95 HIS A O 1
ATOM 729 N N . TYR A 1 96 ? -5.703 -3.637 -10.922 1 85.38 96 TYR A N 1
ATOM 730 C CA . TYR A 1 96 ? -6.66 -3.641 -9.828 1 85.38 96 TYR A CA 1
ATOM 731 C C . TYR A 1 96 ? -6.383 -2.498 -8.852 1 85.38 96 TYR A C 1
ATOM 733 O O . TYR A 1 96 ? -5.285 -2.393 -8.312 1 85.38 96 TYR A O 1
ATOM 741 N N . MET A 1 97 ? -7.363 -1.64 -8.75 1 84.81 97 MET A N 1
ATOM 742 C CA . MET A 1 97 ? -7.234 -0.501 -7.84 1 84.81 97 MET A CA 1
ATOM 743 C C . MET A 1 97 ? -8.039 -0.725 -6.566 1 84.81 97 MET A C 1
ATOM 745 O O . MET A 1 97 ? -9.211 -1.094 -6.625 1 84.81 97 MET A O 1
ATOM 749 N N . PHE A 1 98 ? -7.27 -0.526 -5.5 1 82.19 98 PHE A N 1
ATOM 750 C CA . PHE A 1 98 ? -7.902 -0.654 -4.195 1 82.19 98 PHE A CA 1
ATOM 751 C C . PHE A 1 98 ? -7.789 0.646 -3.408 1 82.19 98 PHE A C 1
ATOM 753 O O . PHE A 1 98 ? -6.711 1.239 -3.334 1 82.19 98 PHE A O 1
ATOM 760 N N . ARG A 1 99 ? -8.914 1.061 -2.93 1 78.44 99 ARG A N 1
ATOM 761 C CA . ARG A 1 99 ? -8.859 2.199 -2.02 1 78.44 99 ARG A CA 1
ATOM 762 C C . ARG A 1 99 ? -8.711 1.735 -0.574 1 78.44 99 ARG A C 1
ATOM 764 O O . ARG A 1 99 ? -9.445 0.861 -0.118 1 78.44 99 ARG A O 1
ATOM 771 N N . VAL A 1 100 ? -7.629 2.248 -0.031 1 75.5 100 VAL A N 1
ATOM 772 C CA . VAL A 1 100 ? -7.367 1.876 1.355 1 75.5 100 VAL A CA 1
ATOM 773 C C . VAL A 1 100 ? -7.75 3.027 2.281 1 75.5 100 VAL A C 1
ATOM 775 O O . VAL A 1 100 ? -7.5 4.195 1.969 1 75.5 100 VAL A O 1
ATOM 778 N N . MET B 1 1 ? -38.312 30.922 4.234 1 43.47 1 MET B N 1
ATOM 779 C CA . MET B 1 1 ? -38.531 30.062 3.074 1 43.47 1 MET B CA 1
ATOM 780 C C . MET B 1 1 ? -37.781 28.75 3.23 1 43.47 1 MET B C 1
ATOM 782 O O . MET B 1 1 ? -36.625 28.719 3.605 1 43.47 1 MET B O 1
ATOM 786 N N . GLY B 1 2 ? -38.375 27.609 3.566 1 51.03 2 GLY B N 1
ATOM 787 C CA . GLY B 1 2 ? -37.844 26.297 3.936 1 51.03 2 GLY B CA 1
ATOM 788 C C . GLY B 1 2 ? -37.031 25.656 2.83 1 51.03 2 GLY B C 1
ATOM 789 O O . GLY B 1 2 ? -37.344 25.797 1.649 1 51.03 2 GLY B O 1
ATOM 790 N N . LYS B 1 3 ? -35.781 25.719 3.018 1 60.12 3 LYS B N 1
ATOM 791 C CA . LYS B 1 3 ? -34.969 24.984 2.025 1 60.12 3 LYS B CA 1
ATOM 792 C C . LYS B 1 3 ? -35.719 23.734 1.554 1 60.12 3 LYS B C 1
ATOM 794 O O . LYS B 1 3 ? -36.281 23.016 2.361 1 60.12 3 LYS B O 1
ATOM 799 N N . SER B 1 4 ? -36.219 23.703 0.381 1 58.84 4 SER B N 1
ATOM 800 C CA . SER B 1 4 ? -36.969 22.609 -0.218 1 58.84 4 SER B CA 1
ATOM 801 C C . SER B 1 4 ? -36.25 21.281 -0.052 1 58.84 4 SER B C 1
ATOM 803 O O . SER B 1 4 ? -35.031 21.25 0.139 1 58.84 4 SER B O 1
ATOM 805 N N . LEU B 1 5 ? -37.031 20.297 0.215 1 61.91 5 LEU B N 1
ATOM 806 C CA . LEU B 1 5 ? -36.625 18.906 0.347 1 61.91 5 LEU B CA 1
ATOM 807 C C . LEU B 1 5 ? -35.594 18.531 -0.725 1 61.91 5 LEU B C 1
ATOM 809 O O . LEU B 1 5 ? -34.656 17.781 -0.457 1 61.91 5 LEU B O 1
ATOM 813 N N . ARG B 1 6 ? -35.875 19.156 -1.79 1 58.12 6 ARG B N 1
ATOM 814 C CA . ARG B 1 6 ? -35 18.859 -2.918 1 58.12 6 ARG B CA 1
ATOM 815 C C . ARG B 1 6 ? -33.594 19.391 -2.676 1 58.12 6 ARG B C 1
ATOM 817 O O . ARG B 1 6 ? -32.625 18.734 -3.041 1 58.12 6 ARG B O 1
ATOM 824 N N . GLN B 1 7 ? -33.469 20.547 -2.131 1 56.59 7 GLN B N 1
ATOM 825 C CA . GLN B 1 7 ? -32.188 21.141 -1.824 1 56.59 7 GLN B CA 1
ATOM 826 C C . GLN B 1 7 ? -31.469 20.359 -0.734 1 56.59 7 GLN B C 1
ATOM 828 O O . GLN B 1 7 ? -30.25 20.203 -0.783 1 56.59 7 GLN B O 1
ATOM 833 N N . LEU B 1 8 ? -32.281 19.891 0.26 1 57.81 8 LEU B N 1
ATOM 834 C CA . LEU B 1 8 ? -31.703 19.094 1.335 1 57.81 8 LEU B CA 1
ATOM 835 C C . LEU B 1 8 ? -31.188 17.766 0.801 1 57.81 8 LEU B C 1
ATOM 837 O O . LEU B 1 8 ? -30.125 17.297 1.211 1 57.81 8 LEU B O 1
ATOM 841 N N . LEU B 1 9 ? -31.953 17.219 -0.133 1 55.31 9 LEU B N 1
ATOM 842 C CA . LEU B 1 9 ? -31.5 15.961 -0.702 1 55.31 9 LEU B CA 1
ATOM 843 C C . LEU B 1 9 ? -30.25 16.172 -1.558 1 55.31 9 LEU B C 1
ATOM 845 O O . LEU B 1 9 ? -29.359 15.32 -1.586 1 55.31 9 LEU B O 1
ATOM 849 N N . ALA B 1 10 ? -30.188 17.359 -2.088 1 56.75 10 ALA B N 1
ATOM 850 C CA . ALA B 1 10 ? -29.047 17.656 -2.953 1 56.75 10 ALA B CA 1
ATOM 851 C C . ALA B 1 10 ? -27.766 17.812 -2.137 1 56.75 10 ALA B C 1
ATOM 853 O O . ALA B 1 10 ? -26.688 17.391 -2.561 1 56.75 10 ALA B O 1
ATOM 854 N N . GLU B 1 11 ? -27.906 18.516 -0.942 1 54.16 11 GLU B N 1
ATOM 855 C CA . GLU B 1 11 ? -26.75 18.734 -0.08 1 54.16 11 GLU B CA 1
ATOM 856 C C . GLU B 1 11 ? -26.359 17.453 0.651 1 54.16 11 GLU B C 1
ATOM 858 O O . GLU B 1 11 ? -25.172 17.203 0.901 1 54.16 11 GLU B O 1
ATOM 863 N N . GLU B 1 12 ? -27.406 16.766 1.056 1 56.31 12 GLU B N 1
ATOM 864 C CA . GLU B 1 12 ? -27.109 15.539 1.783 1 56.31 12 GLU B CA 1
ATOM 865 C C . GLU B 1 12 ? -26.469 14.5 0.873 1 56.31 12 GLU B C 1
ATOM 867 O O . GLU B 1 12 ? -25.812 13.57 1.352 1 56.31 12 GLU B O 1
ATOM 872 N N . LYS B 1 13 ? -26.641 14.734 -0.46 1 57.34 13 LYS B N 1
ATOM 873 C CA . LYS B 1 13 ? -26.188 13.719 -1.404 1 57.34 13 LYS B CA 1
ATOM 874 C C . LYS B 1 13 ? -24.656 13.656 -1.449 1 57.34 13 LYS B C 1
ATOM 876 O O . LYS B 1 13 ? -24.078 12.562 -1.408 1 57.34 13 LYS B O 1
ATOM 881 N N . PRO B 1 14 ? -24.141 14.906 -1.533 1 58.97 14 PRO B N 1
ATOM 882 C CA . PRO B 1 14 ? -22.688 14.758 -1.622 1 58.97 14 PRO B CA 1
ATOM 883 C C . PRO B 1 14 ? -22.062 14.273 -0.316 1 58.97 14 PRO B C 1
ATOM 885 O O . PRO B 1 14 ? -21.094 13.516 -0.335 1 58.97 14 PRO B O 1
ATOM 888 N N . GLU B 1 15 ? -22.641 14.797 0.758 1 54.47 15 GLU B N 1
ATOM 889 C CA . GLU B 1 15 ? -22.094 14.375 2.039 1 54.47 15 GLU B CA 1
ATOM 890 C C . GLU B 1 15 ? -22.359 12.898 2.297 1 54.47 15 GLU B C 1
ATOM 892 O O . GLU B 1 15 ? -21.484 12.188 2.805 1 54.47 15 GLU B O 1
ATOM 897 N N . VAL B 1 16 ? -23.688 12.594 2.162 1 53.94 16 VAL B N 1
ATOM 898 C CA . VAL B 1 16 ? -24.031 11.188 2.346 1 53.94 16 VAL B CA 1
ATOM 899 C C . VAL B 1 16 ? -23.219 10.328 1.385 1 53.94 16 VAL B C 1
ATOM 901 O O . VAL B 1 16 ? -22.703 9.266 1.767 1 53.94 16 VAL B O 1
ATOM 904 N N . ALA B 1 17 ? -23.172 10.883 0.166 1 52.78 17 ALA B N 1
ATOM 905 C CA . ALA B 1 17 ? -22.375 10.141 -0.816 1 52.78 17 ALA B CA 1
ATOM 906 C C . ALA B 1 17 ? -20.906 10.094 -0.41 1 52.78 17 ALA B C 1
ATOM 908 O O . ALA B 1 17 ? -20.25 9.055 -0.556 1 52.78 17 ALA B O 1
ATOM 909 N N . ALA B 1 18 ? -20.438 11.203 0.099 1 50.66 18 ALA B N 1
ATOM 910 C CA . ALA B 1 18 ? -19.062 11.203 0.594 1 50.66 18 ALA B CA 1
ATOM 911 C C . ALA B 1 18 ? -18.906 10.258 1.781 1 50.66 18 ALA B C 1
ATOM 913 O O . ALA B 1 18 ? -17.922 9.531 1.879 1 50.66 18 ALA B O 1
ATOM 914 N N . ALA B 1 19 ? -19.844 10.359 2.689 1 48.25 19 ALA B N 1
ATOM 915 C CA . ALA B 1 19 ? -19.828 9.445 3.828 1 48.25 19 ALA B CA 1
ATOM 916 C C . ALA B 1 19 ? -19.969 7.992 3.369 1 48.25 19 ALA B C 1
ATOM 918 O O . ALA B 1 19 ? -19.297 7.102 3.891 1 48.25 19 ALA B O 1
ATOM 919 N N . ALA B 1 20 ? -20.875 7.738 2.578 1 48.84 20 ALA B N 1
ATOM 920 C CA . ALA B 1 20 ? -21.047 6.398 2.027 1 48.84 20 ALA B CA 1
ATOM 921 C C . ALA B 1 20 ? -19.797 5.938 1.291 1 48.84 20 ALA B C 1
ATOM 923 O O . ALA B 1 20 ? -19.406 4.773 1.385 1 48.84 20 ALA B O 1
ATOM 924 N N . ARG B 1 21 ? -19.219 6.867 0.625 1 46.5 21 ARG B N 1
ATOM 925 C CA . ARG B 1 21 ? -17.969 6.539 -0.042 1 46.5 21 ARG B CA 1
ATOM 926 C C . ARG B 1 21 ? -16.875 6.215 0.973 1 46.5 21 ARG B C 1
ATOM 928 O O . ARG B 1 21 ? -16.094 5.277 0.777 1 46.5 21 ARG B O 1
ATOM 935 N N . VAL B 1 22 ? -16.844 7.086 1.941 1 45.16 22 VAL B N 1
ATOM 936 C CA . VAL B 1 22 ? -15.883 6.805 3.006 1 45.16 22 VAL B CA 1
ATOM 937 C C . VAL B 1 22 ? -16.188 5.445 3.633 1 45.16 22 VAL B C 1
ATOM 939 O O . VAL B 1 22 ? -15.281 4.66 3.902 1 45.16 22 VAL B O 1
ATOM 942 N N . GLN B 1 23 ? -17.453 5.32 4.027 1 44.75 23 GLN B N 1
ATOM 943 C CA . GLN B 1 23 ? -17.844 4.016 4.551 1 44.75 23 GLN B CA 1
ATOM 944 C C . GLN B 1 23 ? -17.547 2.906 3.553 1 44.75 23 GLN B C 1
ATOM 946 O O . GLN B 1 23 ? -17.109 1.821 3.938 1 44.75 23 GLN B O 1
ATOM 951 N N . ALA B 1 24 ? -18.016 3.158 2.365 1 45.66 24 ALA B N 1
ATOM 952 C CA . ALA B 1 24 ? -17.625 2.191 1.34 1 45.66 24 ALA B CA 1
ATOM 953 C C . ALA B 1 24 ? -16.109 2.121 1.189 1 45.66 24 ALA B C 1
ATOM 955 O O . ALA B 1 24 ? -15.555 1.046 0.963 1 45.66 24 ALA B O 1
ATOM 956 N N . ASP B 1 25 ? -15.516 3.215 1.397 1 43.44 25 ASP B N 1
ATOM 957 C CA . ASP B 1 25 ? -14.055 3.262 1.389 1 43.44 25 ASP B CA 1
ATOM 958 C C . ASP B 1 25 ? -13.477 2.459 2.549 1 43.44 25 ASP B C 1
ATOM 960 O O . ASP B 1 25 ? -12.406 1.854 2.42 1 43.44 25 ASP B O 1
ATOM 964 N N . GLU B 1 26 ? -14.07 2.598 3.729 1 45.94 26 GLU B N 1
ATOM 965 C CA . GLU B 1 26 ? -13.641 1.686 4.785 1 45.94 26 GLU B CA 1
ATOM 966 C C . GLU B 1 26 ? -13.656 0.237 4.305 1 45.94 26 GLU B C 1
ATOM 968 O O . GLU B 1 26 ? -12.82 -0.568 4.715 1 45.94 26 GLU B O 1
ATOM 973 N N . ILE B 1 27 ? -14.742 -0.073 3.639 1 42.97 27 ILE B N 1
ATOM 974 C CA . ILE B 1 27 ? -14.883 -1.415 3.082 1 42.97 27 ILE B CA 1
ATOM 975 C C . ILE B 1 27 ? -13.656 -1.752 2.236 1 42.97 27 ILE B C 1
ATOM 977 O O . ILE B 1 27 ? -13.211 -2.9 2.213 1 42.97 27 ILE B O 1
ATOM 981 N N . LEU B 1 28 ? -13.109 -0.72 1.595 1 46.38 28 LEU B N 1
ATOM 982 C CA . LEU B 1 28 ? -12.141 -0.937 0.531 1 46.38 28 LEU B CA 1
ATOM 983 C C . LEU B 1 28 ? -10.75 -1.193 1.108 1 46.38 28 LEU B C 1
ATOM 985 O O . LEU B 1 28 ? -9.773 -1.318 0.363 1 46.38 28 LEU B O 1
ATOM 989 N N . LEU B 1 29 ? -10.688 -0.753 2.365 1 49.62 29 LEU B N 1
ATOM 990 C CA . LEU B 1 29 ? -9.289 -0.973 2.73 1 49.62 29 LEU B CA 1
ATOM 991 C C . LEU B 1 29 ? -8.82 -2.348 2.27 1 49.62 29 LEU B C 1
ATOM 993 O O . LEU B 1 29 ? -7.637 -2.676 2.396 1 49.62 29 LEU B O 1
ATOM 997 N N . ASN B 1 30 ? -9.836 -3.307 2.07 1 57.78 30 ASN B N 1
ATOM 998 C CA . ASN B 1 30 ? -9.523 -4.73 2.09 1 57.78 30 ASN B CA 1
ATOM 999 C C . ASN B 1 30 ? -8.805 -5.168 0.814 1 57.78 30 ASN B C 1
ATOM 1001 O O . ASN B 1 30 ? -9.422 -5.258 -0.249 1 57.78 30 ASN B O 1
ATOM 1005 N N . ILE B 1 31 ? -7.504 -4.668 0.808 1 65.75 31 ILE B N 1
ATOM 1006 C CA . ILE B 1 31 ? -6.82 -5.383 -0.264 1 65.75 31 ILE B CA 1
ATOM 1007 C C . ILE B 1 31 ? -7.234 -6.852 -0.251 1 65.75 31 ILE B C 1
ATOM 1009 O O . ILE B 1 31 ? -7.109 -7.527 0.772 1 65.75 31 ILE B O 1
ATOM 1013 N N . HIS B 1 32 ? -8.062 -7.246 -1.2 1 78.75 32 HIS B N 1
ATOM 1014 C CA . HIS B 1 32 ? -8.477 -8.641 -1.323 1 78.75 32 HIS B CA 1
ATOM 1015 C C . HIS B 1 32 ? -7.391 -9.477 -1.987 1 78.75 32 HIS B C 1
ATOM 1017 O O . HIS B 1 32 ? -7.469 -9.766 -3.184 1 78.75 32 HIS B O 1
ATOM 1023 N N . LEU B 1 33 ? -6.43 -9.867 -1.137 1 89.25 33 LEU B N 1
ATOM 1024 C CA . LEU B 1 33 ? -5.328 -10.68 -1.642 1 89.25 33 LEU B CA 1
ATOM 1025 C C . LEU B 1 33 ? -5.848 -11.969 -2.264 1 89.25 33 LEU B C 1
ATOM 1027 O O . LEU B 1 33 ? -5.336 -12.414 -3.295 1 89.25 33 LEU B O 1
ATOM 1031 N N . ALA B 1 34 ? -6.914 -12.461 -1.616 1 90.5 34 ALA B N 1
ATOM 1032 C CA . ALA B 1 34 ? -7.512 -13.695 -2.133 1 90.5 34 ALA B CA 1
ATOM 1033 C C . ALA B 1 34 ? -8.039 -13.492 -3.553 1 90.5 34 ALA B C 1
ATOM 1035 O O . ALA B 1 34 ? -7.875 -14.367 -4.41 1 90.5 34 ALA B O 1
ATOM 1036 N N . GLU B 1 35 ? -8.633 -12.359 -3.756 1 88.56 35 GLU B N 1
ATOM 1037 C CA . GLU B 1 35 ? -9.156 -12.055 -5.082 1 88.56 35 GLU B CA 1
ATOM 1038 C C . GLU B 1 35 ? -8.031 -11.969 -6.113 1 88.56 35 GLU B C 1
ATOM 1040 O O . GLU B 1 35 ? -8.18 -12.445 -7.242 1 88.56 35 GLU B O 1
ATOM 1045 N N . LEU B 1 36 ? -6.957 -11.336 -5.742 1 89.56 36 LEU B N 1
ATOM 1046 C CA . LEU B 1 36 ? -5.801 -11.242 -6.625 1 89.56 36 LEU B CA 1
ATOM 1047 C C . LEU B 1 36 ? -5.258 -12.625 -6.969 1 89.56 36 LEU B C 1
ATOM 1049 O O . LEU B 1 36 ? -4.949 -12.898 -8.133 1 89.56 36 LEU B O 1
ATOM 1053 N N . ARG B 1 37 ? -5.141 -13.352 -5.926 1 93.69 37 ARG B N 1
ATOM 1054 C CA . ARG B 1 37 ? -4.668 -14.719 -6.125 1 93.69 37 ARG B CA 1
ATOM 1055 C C . ARG B 1 37 ? -5.574 -15.477 -7.094 1 93.69 37 ARG B C 1
ATOM 1057 O O . ARG B 1 37 ? -5.09 -16.156 -8 1 93.69 37 ARG B O 1
ATOM 1064 N N . GLU B 1 38 ? -6.902 -15.391 -6.934 1 92.44 38 GLU B N 1
ATOM 1065 C CA . GLU B 1 38 ? -7.887 -16.078 -7.758 1 92.44 38 GLU B CA 1
ATOM 1066 C C . GLU B 1 38 ? -7.836 -15.594 -9.203 1 92.44 38 GLU B C 1
ATOM 1068 O O . GLU B 1 38 ? -8.062 -16.375 -10.133 1 92.44 38 GLU B O 1
ATOM 1073 N N . LYS B 1 39 ? -7.496 -14.383 -9.359 1 90.81 39 LYS B N 1
ATOM 1074 C CA . LYS B 1 39 ? -7.43 -13.797 -10.695 1 90.81 39 LYS B CA 1
ATOM 1075 C C . LYS B 1 39 ? -6.281 -14.398 -11.5 1 90.81 39 LYS B C 1
ATOM 1077 O O . LYS B 1 39 ? -6.355 -14.484 -12.727 1 90.81 39 LYS B O 1
ATOM 1082 N N . VAL B 1 40 ? -5.301 -14.773 -10.859 1 92.44 40 VAL B N 1
ATOM 1083 C CA . VAL B 1 40 ? -4.172 -15.375 -11.562 1 92.44 40 VAL B CA 1
ATOM 1084 C C . VAL B 1 40 ? -4.273 -16.891 -11.492 1 92.44 40 VAL B C 1
ATOM 1086 O O . VAL B 1 40 ? -3.318 -17.609 -11.82 1 92.44 40 VAL B O 1
ATOM 1089 N N . LYS B 1 41 ? -5.395 -17.406 -10.914 1 94.5 41 LYS B N 1
ATOM 1090 C CA . LYS B 1 41 ? -5.758 -18.828 -10.883 1 94.5 41 LYS B CA 1
ATOM 1091 C C . LYS B 1 41 ? -4.758 -19.625 -10.047 1 94.5 41 LYS B C 1
ATOM 1093 O O . LYS B 1 41 ? -4.336 -20.719 -10.453 1 94.5 41 LYS B O 1
ATOM 1098 N N . LYS B 1 42 ? -4.348 -19.078 -9.008 1 95.62 42 LYS B N 1
ATOM 1099 C CA . LYS B 1 42 ? -3.463 -19.781 -8.078 1 95.62 42 LYS B CA 1
ATOM 1100 C C . LYS B 1 42 ? -4.207 -20.188 -6.812 1 95.62 42 LYS B C 1
ATOM 1102 O O . LYS B 1 42 ? -5.156 -19.516 -6.398 1 95.62 42 LYS B O 1
ATOM 1107 N N . THR B 1 43 ? -3.771 -21.328 -6.293 1 96.62 43 THR B N 1
ATOM 1108 C CA . THR B 1 43 ? -4.293 -21.766 -5.004 1 96.62 43 THR B CA 1
ATOM 1109 C C . THR B 1 43 ? -3.443 -21.219 -3.863 1 96.62 43 THR B C 1
ATOM 1111 O O . THR B 1 43 ? -2.377 -20.641 -4.098 1 96.62 43 THR B O 1
ATOM 1114 N N . GLN B 1 44 ? -4.047 -21.297 -2.67 1 96.69 44 GLN B N 1
ATOM 1115 C CA . GLN B 1 44 ? -3.271 -20.859 -1.514 1 96.69 44 GLN B CA 1
ATOM 1116 C C . GLN B 1 44 ? -1.979 -21.656 -1.38 1 96.69 44 GLN B C 1
ATOM 1118 O O . GLN B 1 44 ? -0.95 -21.109 -0.968 1 96.69 44 GLN B O 1
ATOM 1123 N N . VAL B 1 45 ? -2.033 -22.953 -1.812 1 97.25 45 VAL B N 1
ATOM 1124 C CA . VAL B 1 45 ? -0.872 -23.828 -1.735 1 97.25 45 VAL B CA 1
ATOM 1125 C C . VAL B 1 45 ? 0.2 -23.359 -2.715 1 97.25 45 VAL B C 1
ATOM 1127 O O . VAL B 1 45 ? 1.377 -23.266 -2.359 1 97.25 45 VAL B O 1
ATOM 1130 N N . GLU B 1 46 ? -0.198 -23.031 -3.865 1 96.81 46 GLU B N 1
ATOM 1131 C CA . GLU B 1 46 ? 0.722 -22.531 -4.883 1 96.81 46 GLU B CA 1
ATOM 1132 C C . GLU B 1 46 ? 1.34 -21.203 -4.469 1 96.81 46 GLU B C 1
ATOM 1134 O O . GLU B 1 46 ? 2.531 -20.969 -4.684 1 96.81 46 GLU B O 1
ATOM 1139 N N . MET B 1 47 ? 0.512 -20.406 -3.9 1 96.06 47 MET B N 1
ATOM 1140 C CA . MET B 1 47 ? 1.014 -19.141 -3.396 1 96.06 47 MET B CA 1
ATOM 1141 C C . MET B 1 47 ? 2.039 -19.359 -2.289 1 96.06 47 MET B C 1
ATOM 1143 O O . MET B 1 47 ? 3.08 -18.688 -2.262 1 96.06 47 MET B O 1
ATOM 1147 N N . ALA B 1 48 ? 1.704 -20.203 -1.384 1 97.19 48 ALA B N 1
ATOM 1148 C CA . ALA B 1 48 ? 2.604 -20.516 -0.278 1 97.19 48 ALA B CA 1
ATOM 1149 C C . ALA B 1 48 ? 3.959 -21 -0.792 1 97.19 48 ALA B C 1
ATOM 1151 O O . ALA B 1 48 ? 5.004 -20.594 -0.28 1 97.19 48 ALA B O 1
ATOM 1152 N N . GLN B 1 49 ? 3.932 -21.781 -1.783 1 96.69 49 GLN B N 1
ATOM 1153 C CA . GLN B 1 49 ? 5.152 -22.297 -2.393 1 96.69 49 GLN B CA 1
ATOM 1154 C C . GLN B 1 49 ? 5.957 -21.172 -3.045 1 96.69 49 GLN B C 1
ATOM 1156 O O . GLN B 1 49 ? 7.176 -21.094 -2.875 1 96.69 49 GLN B O 1
ATOM 1161 N N . ALA B 1 50 ? 5.25 -20.312 -3.725 1 94.81 50 ALA B N 1
ATOM 1162 C CA . ALA B 1 50 ? 5.898 -19.188 -4.414 1 94.81 50 ALA B CA 1
ATOM 1163 C C . ALA B 1 50 ? 6.539 -18.234 -3.416 1 94.81 50 ALA B C 1
ATOM 1165 O O . ALA B 1 50 ? 7.594 -17.656 -3.693 1 94.81 50 ALA B O 1
ATOM 1166 N N . LEU B 1 51 ? 5.91 -18.094 -2.301 1 95.06 51 LEU B N 1
ATOM 1167 C CA . LEU B 1 51 ? 6.363 -17.141 -1.289 1 95.06 51 LEU B CA 1
ATOM 1168 C C . LEU B 1 51 ? 7.32 -17.812 -0.308 1 95.06 51 LEU B C 1
ATOM 1170 O O . LEU B 1 51 ? 7.977 -17.141 0.487 1 95.06 51 LEU B O 1
ATOM 1174 N N . GLY B 1 52 ? 7.422 -19.078 -0.338 1 95.69 52 GLY B N 1
ATOM 1175 C CA . GLY B 1 52 ? 8.266 -19.812 0.585 1 95.69 52 GLY B CA 1
ATOM 1176 C C . GLY B 1 52 ? 7.73 -19.844 2.004 1 95.69 52 GLY B C 1
ATOM 1177 O O . GLY B 1 52 ? 8.5 -19.75 2.965 1 95.69 52 GLY B O 1
ATOM 1178 N N . ILE B 1 53 ? 6.508 -19.781 2.133 1 95.75 53 ILE B N 1
ATOM 1179 C CA . ILE B 1 53 ? 5.879 -19.812 3.447 1 95.75 53 ILE B CA 1
ATOM 1180 C C . ILE B 1 53 ? 4.84 -20.922 3.502 1 95.75 53 ILE B C 1
ATOM 1182 O O . ILE B 1 53 ? 4.668 -21.672 2.531 1 95.75 53 ILE B O 1
ATOM 1186 N N . LYS B 1 54 ? 4.176 -21.078 4.633 1 97.12 54 LYS B N 1
ATOM 1187 C CA . LYS B 1 54 ? 3.178 -22.125 4.812 1 97.12 54 LYS B CA 1
ATOM 1188 C C . LYS B 1 54 ? 1.797 -21.656 4.359 1 97.12 54 LYS B C 1
ATOM 1190 O O . LYS B 1 54 ? 1.494 -20.453 4.418 1 97.12 54 LYS B O 1
ATOM 1195 N N . GLN B 1 55 ? 0.988 -22.594 3.93 1 97.12 55 GLN B N 1
ATOM 1196 C CA . GLN B 1 55 ? -0.356 -22.312 3.436 1 97.12 55 GLN B CA 1
ATOM 1197 C C . GLN B 1 55 ? -1.179 -21.547 4.473 1 97.12 55 GLN B C 1
ATOM 1199 O O . GLN B 1 55 ? -1.867 -20.578 4.145 1 97.12 55 GLN B O 1
ATOM 1204 N N . PRO B 1 56 ? -1.098 -21.844 5.746 1 97.12 56 PRO B N 1
ATOM 1205 C CA . PRO B 1 56 ? -1.9 -21.109 6.719 1 97.12 56 PRO B CA 1
ATOM 1206 C C . PRO B 1 56 ? -1.492 -19.641 6.824 1 97.12 56 PRO B C 1
ATOM 1208 O O . PRO B 1 56 ? -2.326 -18.781 7.133 1 97.12 56 PRO B O 1
ATOM 1211 N N . THR B 1 57 ? -0.218 -19.422 6.555 1 95.56 57 THR B N 1
ATOM 1212 C CA . THR B 1 57 ? 0.268 -18.031 6.574 1 95.56 57 THR B CA 1
ATOM 1213 C C . THR B 1 57 ? -0.344 -17.234 5.434 1 95.56 57 THR B C 1
ATOM 1215 O O . THR B 1 57 ? -0.77 -16.094 5.629 1 95.56 57 THR B O 1
ATOM 1218 N N . VAL B 1 58 ? -0.358 -17.875 4.32 1 95.56 58 VAL B N 1
ATOM 1219 C CA . VAL B 1 58 ? -0.992 -17.234 3.168 1 95.56 58 VAL B CA 1
ATOM 1220 C C . VAL B 1 58 ? -2.473 -17 3.457 1 95.56 58 VAL B C 1
ATOM 1222 O O . VAL B 1 58 ? -2.996 -15.914 3.201 1 95.56 58 VAL B O 1
ATOM 1225 N N . ALA B 1 59 ? -3.104 -18.062 3.992 1 94.75 59 ALA B N 1
ATOM 1226 C CA . ALA B 1 59 ? -4.523 -17.953 4.32 1 94.75 59 ALA B CA 1
ATOM 1227 C C . ALA B 1 59 ? -4.781 -16.797 5.281 1 94.75 59 ALA B C 1
ATOM 1229 O O . ALA B 1 59 ? -5.746 -16.047 5.113 1 94.75 59 ALA B O 1
ATOM 1230 N N . GLY B 1 60 ? -3.91 -16.641 6.246 1 93.44 60 GLY B N 1
ATOM 1231 C CA . GLY B 1 60 ? -4.02 -15.555 7.207 1 93.44 60 GLY B CA 1
ATOM 1232 C C . GLY B 1 60 ? -3.855 -14.18 6.578 1 93.44 60 GLY B C 1
ATOM 1233 O O . GLY B 1 60 ? -4.586 -13.25 6.914 1 93.44 60 GLY B O 1
ATOM 1234 N N . MET B 1 61 ? -3.006 -14.062 5.645 1 90.69 61 MET B N 1
ATOM 1235 C CA . MET B 1 61 ? -2.742 -12.797 4.961 1 90.69 61 MET B CA 1
ATOM 1236 C C . MET B 1 61 ? -3.928 -12.391 4.09 1 90.69 61 MET B C 1
ATOM 1238 O O . MET B 1 61 ? -4.195 -11.203 3.914 1 90.69 61 MET B O 1
ATOM 1242 N N . GLU B 1 62 ? -4.598 -13.398 3.582 1 91.81 62 GLU B N 1
ATOM 1243 C CA . GLU B 1 62 ? -5.672 -13.148 2.623 1 91.81 62 GLU B CA 1
ATOM 1244 C C . GLU B 1 62 ? -6.988 -12.852 3.334 1 91.81 62 GLU B C 1
ATOM 1246 O O . GLU B 1 62 ? -7.977 -12.492 2.695 1 91.81 62 GLU B O 1
ATOM 1251 N N . LYS B 1 63 ? -6.945 -13.062 4.602 1 88.94 63 LYS B N 1
ATOM 1252 C CA . LYS B 1 63 ? -8.164 -12.758 5.348 1 88.94 63 LYS B CA 1
ATOM 1253 C C . LYS B 1 63 ? -8.523 -11.281 5.242 1 88.94 63 LYS B C 1
ATOM 1255 O O . LYS B 1 63 ? -7.648 -10.414 5.332 1 88.94 63 LYS B O 1
ATOM 1260 N N . PRO B 1 64 ? -9.797 -11.055 5.051 1 82 64 PRO B N 1
ATOM 1261 C CA . PRO B 1 64 ? -10.227 -9.656 4.98 1 82 64 PRO B CA 1
A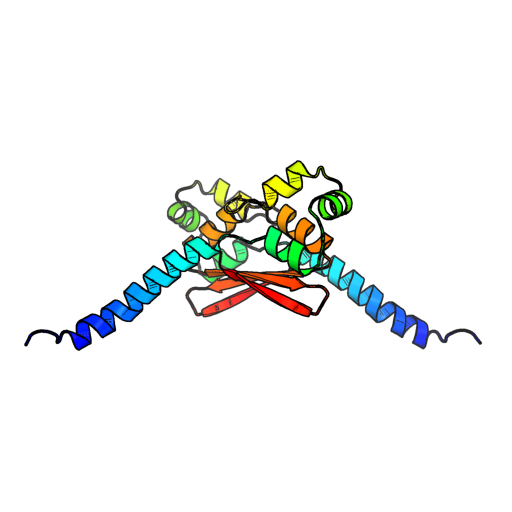TOM 1262 C C . PRO B 1 64 ? -9.953 -8.891 6.273 1 82 64 PRO B C 1
ATOM 1264 O O . PRO B 1 64 ? -10.141 -9.43 7.367 1 82 64 PRO B O 1
ATOM 1267 N N . GLY B 1 65 ? -9.469 -7.762 6.039 1 77.88 65 GLY B N 1
ATOM 1268 C CA . GLY B 1 65 ? -9.273 -6.902 7.199 1 77.88 65 GLY B CA 1
ATOM 1269 C C . GLY B 1 65 ? -7.922 -7.09 7.859 1 77.88 65 GLY B C 1
ATOM 1270 O O . GLY B 1 65 ? -7.645 -6.477 8.891 1 77.88 65 GLY B O 1
ATOM 1271 N N . ARG B 1 66 ? -7.172 -8.008 7.395 1 85 66 ARG B N 1
ATOM 1272 C CA . ARG B 1 66 ? -5.844 -8.203 7.973 1 85 66 ARG B CA 1
ATOM 1273 C C . ARG B 1 66 ? -4.898 -7.078 7.566 1 85 66 ARG B C 1
ATOM 1275 O O . ARG B 1 66 ? -4.891 -6.652 6.41 1 85 66 ARG B O 1
ATOM 1282 N N . ASP B 1 67 ? -4.281 -6.641 8.531 1 85.94 67 ASP B N 1
ATOM 1283 C CA . ASP B 1 67 ? -3.307 -5.578 8.32 1 85.94 67 ASP B CA 1
ATOM 1284 C C . ASP B 1 67 ? -1.934 -6.152 7.98 1 85.94 67 ASP B C 1
ATOM 1286 O O . ASP B 1 67 ? -1.261 -6.719 8.844 1 85.94 67 ASP B O 1
ATOM 1290 N N . VAL B 1 68 ? -1.551 -6.008 6.691 1 88 68 VAL B N 1
ATOM 1291 C CA . VAL B 1 68 ? -0.265 -6.543 6.254 1 88 68 VAL B CA 1
ATOM 1292 C C . VAL B 1 68 ? 0.719 -5.398 6.023 1 88 68 VAL B C 1
ATOM 1294 O O . VAL B 1 68 ? 0.312 -4.254 5.809 1 88 68 VAL B O 1
ATOM 1297 N N . LYS B 1 69 ? 1.994 -5.707 6.074 1 88.38 69 LYS B N 1
ATOM 1298 C CA . LYS B 1 69 ? 3.047 -4.734 5.797 1 88.38 69 LYS B CA 1
ATOM 1299 C C . LYS B 1 69 ? 3.186 -4.492 4.297 1 88.38 69 LYS B C 1
ATOM 1301 O O . LYS B 1 69 ? 2.812 -5.344 3.486 1 88.38 69 LYS B O 1
ATOM 1306 N N . LEU B 1 70 ? 3.734 -3.348 4.047 1 87.75 70 LEU B N 1
ATOM 1307 C CA . LEU B 1 70 ? 3.977 -3.025 2.645 1 87.75 70 LEU B CA 1
ATOM 1308 C C . LEU B 1 70 ? 4.914 -4.043 2.008 1 87.75 70 LEU B C 1
ATOM 1310 O O . LEU B 1 70 ? 4.715 -4.441 0.857 1 87.75 70 LEU B O 1
ATOM 1314 N N . SER B 1 71 ? 5.867 -4.465 2.734 1 87.69 71 SER B N 1
ATOM 1315 C CA . SER B 1 71 ? 6.816 -5.465 2.248 1 87.69 71 SER B CA 1
ATOM 1316 C C . SER B 1 71 ? 6.117 -6.785 1.937 1 87.69 71 SER B C 1
ATOM 1318 O O . SER B 1 71 ? 6.422 -7.434 0.934 1 87.69 71 SER B O 1
ATOM 1320 N N . THR B 1 72 ? 5.234 -7.152 2.793 1 89.31 72 THR B N 1
ATOM 1321 C CA . THR B 1 72 ? 4.477 -8.383 2.613 1 89.31 72 THR B CA 1
ATOM 1322 C C . THR B 1 72 ? 3.586 -8.297 1.379 1 89.31 72 THR B C 1
ATOM 1324 O O . THR B 1 72 ? 3.545 -9.227 0.568 1 89.31 72 THR B O 1
ATOM 1327 N N . LEU B 1 73 ? 2.945 -7.184 1.289 1 89.56 73 LEU B N 1
ATOM 1328 C CA . LEU B 1 73 ? 2.086 -6.965 0.13 1 89.56 73 LEU B CA 1
ATOM 1329 C C . LEU B 1 73 ? 2.898 -6.996 -1.161 1 89.56 73 LEU B C 1
ATOM 1331 O O . LEU B 1 73 ? 2.477 -7.598 -2.15 1 89.56 73 LEU B O 1
ATOM 1335 N N . ARG B 1 74 ? 3.977 -6.371 -1.103 1 89.38 74 ARG B N 1
ATOM 1336 C CA . ARG B 1 74 ? 4.859 -6.355 -2.264 1 89.38 74 ARG B CA 1
ATOM 1337 C C . ARG B 1 74 ? 5.281 -7.77 -2.648 1 89.38 74 ARG B C 1
ATOM 1339 O O . ARG B 1 74 ? 5.203 -8.148 -3.818 1 89.38 74 ARG B O 1
ATOM 1346 N N . ARG B 1 75 ? 5.688 -8.484 -1.691 1 91.31 75 ARG B N 1
ATOM 1347 C CA . ARG B 1 75 ? 6.098 -9.867 -1.93 1 91.31 75 ARG B CA 1
ATOM 1348 C C . ARG B 1 75 ? 4.949 -10.688 -2.506 1 91.31 75 ARG B C 1
ATOM 1350 O O . ARG B 1 75 ? 5.152 -11.492 -3.416 1 91.31 75 ARG B O 1
ATOM 1357 N N . TYR B 1 76 ? 3.83 -10.469 -1.942 1 92.62 76 TYR B N 1
ATOM 1358 C CA . TYR B 1 76 ? 2.646 -11.18 -2.404 1 92.62 76 TYR B CA 1
ATOM 1359 C C . TYR B 1 76 ? 2.359 -10.875 -3.869 1 92.62 76 TYR B C 1
ATOM 1361 O O . TYR B 1 76 ? 2.135 -11.789 -4.668 1 92.62 76 TYR B O 1
ATOM 1369 N N . VAL B 1 77 ? 2.363 -9.656 -4.18 1 92.5 77 VAL B N 1
ATOM 1370 C CA . VAL B 1 77 ? 2.074 -9.219 -5.543 1 92.5 77 VAL B CA 1
ATOM 1371 C C . VAL B 1 77 ? 3.164 -9.727 -6.488 1 92.5 77 VAL B C 1
ATOM 1373 O O . VAL B 1 77 ? 2.873 -10.164 -7.602 1 92.5 77 VAL B O 1
ATOM 1376 N N . ASP B 1 78 ? 4.379 -9.68 -6.043 1 91.75 78 ASP B N 1
ATOM 1377 C CA . ASP B 1 78 ? 5.496 -10.188 -6.832 1 91.75 78 ASP B CA 1
ATOM 1378 C C . ASP B 1 78 ? 5.324 -11.672 -7.141 1 91.75 78 ASP B C 1
ATOM 1380 O O . ASP B 1 78 ? 5.617 -12.117 -8.25 1 91.75 78 ASP B O 1
ATOM 1384 N N . ALA B 1 79 ? 4.875 -12.328 -6.141 1 93.19 79 ALA B N 1
ATOM 1385 C CA . ALA B 1 79 ? 4.715 -13.781 -6.258 1 93.19 79 ALA B CA 1
ATOM 1386 C C . ALA B 1 79 ? 3.705 -14.133 -7.344 1 93.19 79 ALA B C 1
ATOM 1388 O O . ALA B 1 79 ? 3.781 -15.211 -7.941 1 93.19 79 ALA B O 1
ATOM 1389 N N . ILE B 1 80 ? 2.773 -13.273 -7.648 1 92.44 80 ILE B N 1
ATOM 1390 C CA . ILE B 1 80 ? 1.772 -13.562 -8.672 1 92.44 80 ILE B CA 1
ATOM 1391 C C . ILE B 1 80 ? 2.178 -12.906 -9.992 1 92.44 80 ILE B C 1
ATOM 1393 O O . ILE B 1 80 ? 1.414 -12.922 -10.961 1 92.44 80 ILE B O 1
ATOM 1397 N N . GLY B 1 81 ? 3.361 -12.281 -9.961 1 91.94 81 GLY B N 1
ATOM 1398 C CA . GLY B 1 81 ? 3.891 -11.672 -11.172 1 91.94 81 GLY B CA 1
ATOM 1399 C C . GLY B 1 81 ? 3.357 -10.273 -11.422 1 91.94 81 GLY B C 1
ATOM 1400 O O . GLY B 1 81 ? 3.396 -9.781 -12.555 1 91.94 81 GLY B O 1
ATOM 1401 N N . GLY B 1 82 ? 2.875 -9.711 -10.406 1 91.75 82 GLY B N 1
ATOM 1402 C CA . GLY B 1 82 ? 2.32 -8.375 -10.547 1 91.75 82 GLY B CA 1
ATOM 1403 C C . GLY B 1 82 ? 3.271 -7.281 -10.102 1 91.75 82 GLY B C 1
ATOM 1404 O O . GLY B 1 82 ? 4.414 -7.559 -9.734 1 91.75 82 GLY B O 1
ATOM 1405 N N . LYS B 1 83 ? 2.779 -6.066 -10.289 1 90.56 83 LYS B N 1
ATOM 1406 C CA . LYS B 1 83 ? 3.492 -4.879 -9.828 1 90.56 83 LYS B CA 1
ATOM 1407 C C . LYS B 1 83 ? 2.631 -4.059 -8.875 1 90.56 83 LYS B C 1
ATOM 1409 O O . LYS B 1 83 ? 1.439 -3.859 -9.117 1 90.56 83 LYS B O 1
ATOM 1414 N N . LEU B 1 84 ? 3.258 -3.74 -7.793 1 90.88 84 LEU B N 1
ATOM 1415 C CA . LEU B 1 84 ? 2.547 -2.975 -6.773 1 90.88 84 LEU B CA 1
ATOM 1416 C C . LEU B 1 84 ? 2.895 -1.493 -6.867 1 90.88 84 LEU B C 1
ATOM 1418 O O . LEU B 1 84 ? 4.066 -1.12 -6.801 1 90.88 84 LEU B O 1
ATOM 1422 N N . ASN B 1 85 ? 1.838 -0.652 -7.039 1 88.94 85 ASN B N 1
ATOM 1423 C CA . ASN B 1 85 ? 1.985 0.799 -7.059 1 88.94 85 ASN B CA 1
ATOM 1424 C C . ASN B 1 85 ? 1.106 1.467 -6.004 1 88.94 85 ASN B C 1
ATOM 1426 O O . ASN B 1 85 ? -0.05 1.083 -5.82 1 88.94 85 ASN B O 1
ATOM 1430 N N . ILE B 1 86 ? 1.729 2.396 -5.379 1 89.56 86 ILE B N 1
ATOM 1431 C CA . ILE B 1 86 ? 0.987 3.164 -4.387 1 89.56 86 ILE B CA 1
ATOM 1432 C C . ILE B 1 86 ? 0.662 4.547 -4.941 1 89.56 86 ILE B C 1
ATOM 1434 O O . ILE B 1 86 ? 1.538 5.23 -5.477 1 89.56 86 ILE B O 1
ATOM 1438 N N . ASP B 1 87 ? -0.554 4.902 -4.887 1 88.94 87 ASP B N 1
ATOM 1439 C CA . ASP B 1 87 ? -1.008 6.219 -5.324 1 88.94 87 ASP B CA 1
ATOM 1440 C C . ASP B 1 87 ? -1.56 7.023 -4.148 1 88.94 87 ASP B C 1
ATOM 1442 O O . ASP B 1 87 ? -2.52 6.605 -3.5 1 88.94 87 ASP B O 1
ATOM 1446 N N . VAL B 1 88 ? -0.922 8.117 -3.875 1 91.5 88 VAL B N 1
ATOM 1447 C CA . VAL B 1 88 ? -1.372 9.008 -2.807 1 91.5 88 VAL B CA 1
ATOM 1448 C C . VAL B 1 88 ? -1.928 10.297 -3.404 1 91.5 88 VAL B C 1
ATOM 1450 O O . VAL B 1 88 ? -1.229 11 -4.141 1 91.5 88 VAL B O 1
ATOM 1453 N N . GLU B 1 89 ? -3.148 10.516 -3.09 1 91.81 89 GLU B N 1
ATOM 1454 C CA . GLU B 1 89 ? -3.768 11.773 -3.506 1 91.81 89 GLU B CA 1
ATOM 1455 C C . GLU B 1 89 ? -3.717 12.812 -2.387 1 91.81 89 GLU B C 1
ATOM 1457 O O . GLU B 1 89 ? -4.254 12.586 -1.301 1 91.81 89 GLU B O 1
ATOM 1462 N N . LEU B 1 90 ? -3.105 13.906 -2.695 1 92 90 LEU B N 1
ATOM 1463 C CA . LEU B 1 90 ? -2.99 14.961 -1.694 1 92 90 LEU B CA 1
ATOM 1464 C C . LEU B 1 90 ? -4.246 15.828 -1.671 1 92 90 LEU B C 1
ATOM 1466 O O . LEU B 1 90 ? -5.082 15.742 -2.572 1 92 90 LEU B O 1
ATOM 1470 N N . PRO B 1 91 ? -4.41 16.594 -0.604 1 90.62 91 PRO B N 1
ATOM 1471 C CA . PRO B 1 91 ? -5.59 17.453 -0.513 1 90.62 91 PRO B CA 1
ATOM 1472 C C . PRO B 1 91 ? -5.648 18.5 -1.626 1 90.62 91 PRO B C 1
ATOM 1474 O O . PRO B 1 91 ? -6.73 18.969 -1.979 1 90.62 91 PRO B O 1
ATOM 1477 N N . ASP B 1 92 ? -4.543 18.797 -2.207 1 89.25 92 ASP B N 1
ATOM 1478 C CA . ASP B 1 92 ? -4.504 19.797 -3.273 1 89.25 92 ASP B CA 1
ATOM 1479 C C . ASP B 1 92 ? -4.836 19.172 -4.625 1 89.25 92 ASP B C 1
ATOM 1481 O O . ASP B 1 92 ? -4.922 19.859 -5.637 1 89.25 92 ASP B O 1
ATOM 1485 N N . GLY B 1 93 ? -5 17.906 -4.613 1 88.31 93 GLY B N 1
ATOM 1486 C CA . GLY B 1 93 ? -5.355 17.203 -5.836 1 88.31 93 GLY B CA 1
ATOM 1487 C C . GLY B 1 93 ? -4.164 16.562 -6.523 1 88.31 93 GLY B C 1
ATOM 1488 O O . GLY B 1 93 ? -4.324 15.828 -7.504 1 88.31 93 GLY B O 1
ATOM 1489 N N . THR B 1 94 ? -3.051 16.812 -5.973 1 90.62 94 THR B N 1
ATOM 1490 C CA . THR B 1 94 ? -1.836 16.234 -6.539 1 90.62 94 THR B CA 1
ATOM 1491 C C . THR B 1 94 ? -1.729 14.758 -6.191 1 90.62 94 THR B C 1
ATOM 1493 O O . THR B 1 94 ? -2.107 14.336 -5.094 1 90.62 94 THR B O 1
ATOM 1496 N N . HIS B 1 95 ? -1.29 14.039 -7.219 1 88.94 95 HIS B N 1
ATOM 1497 C CA . HIS B 1 95 ? -1.095 12.609 -7.012 1 88.94 95 HIS B CA 1
ATOM 1498 C C . HIS B 1 95 ? 0.388 12.25 -6.98 1 88.94 95 HIS B C 1
ATOM 1500 O O . HIS B 1 95 ? 1.172 12.773 -7.773 1 88.94 95 HIS B O 1
ATOM 1506 N N . TYR B 1 96 ? 0.661 11.484 -6.004 1 86 96 TYR B N 1
ATOM 1507 C CA . TYR B 1 96 ? 2.01 10.938 -5.91 1 86 96 TYR B CA 1
ATOM 1508 C C . TYR B 1 96 ? 1.994 9.422 -6.066 1 86 96 TYR B C 1
ATOM 1510 O O . TYR B 1 96 ? 1.317 8.719 -5.312 1 86 96 TYR B O 1
ATOM 1518 N N . MET B 1 97 ? 2.67 8.969 -7.109 1 85.25 97 MET B N 1
ATOM 1519 C CA . MET B 1 97 ? 2.746 7.535 -7.367 1 85.25 97 MET B CA 1
ATOM 1520 C C . MET B 1 97 ? 4.102 6.977 -6.953 1 85.25 97 MET B C 1
ATOM 1522 O O . MET B 1 97 ? 5.145 7.531 -7.309 1 85.25 97 MET B O 1
ATOM 1526 N N . PHE B 1 98 ? 3.947 5.926 -6.168 1 82.5 98 PHE B N 1
ATOM 1527 C CA . PHE B 1 98 ? 5.156 5.242 -5.719 1 82.5 98 PHE B CA 1
ATOM 1528 C C . PHE B 1 98 ? 5.148 3.785 -6.16 1 82.5 98 PHE B C 1
ATOM 1530 O O . PHE B 1 98 ? 4.145 3.088 -6.004 1 82.5 98 PHE B O 1
ATOM 1537 N N . ARG B 1 99 ? 6.238 3.428 -6.75 1 78.81 99 ARG B N 1
ATOM 1538 C CA . ARG B 1 99 ? 6.383 2.004 -7.043 1 78.81 99 ARG B CA 1
ATOM 1539 C C . ARG B 1 99 ? 7.066 1.274 -5.891 1 78.81 99 ARG B C 1
ATOM 1541 O O . ARG B 1 99 ? 8.109 1.713 -5.406 1 78.81 99 ARG B O 1
ATOM 1548 N N . VAL B 1 100 ? 6.301 0.302 -5.434 1 76 100 VAL B N 1
ATOM 1549 C CA . VAL B 1 100 ? 6.84 -0.476 -4.324 1 76 100 VAL B CA 1
ATOM 1550 C C . VAL B 1 100 ? 7.363 -1.815 -4.84 1 76 100 VAL B C 1
ATOM 1552 O O . VAL B 1 100 ? 6.742 -2.441 -5.703 1 76 100 VAL B O 1
#

Sequence (200 aa):
MGKSLRQLLAEEKPEVAAAARVQADEILLNIHLAELREKVKKTQVEMAQALGIKQPTVAGMEKPGRDVKLSTLRRYVDAIGGKLNIDVELPDGTHYMFRVMGKSLRQLLAEEKPEVAAAARVQADEILLNIHLAELREKVKKTQVEMAQALGIKQPTVAGMEKPGRDVKLSTLRRYVDAIGGKLNIDVELPDGTHYMFRV

Radius of gyration: 20.96 Å; Cα contacts (8 Å, |Δi|>4): 261; chains: 2; bounding box: 67×54×57 Å

Solvent-accessible surface area (backbone atoms only — not comparable to full-atom values): 10623 Å² total; per-residue (Å²): 132,75,78,48,68,65,57,51,52,56,54,46,39,54,50,48,46,46,45,46,43,47,53,50,34,60,62,30,44,41,65,50,49,50,56,56,38,50,72,70,71,47,50,58,61,56,47,9,60,63,68,71,50,52,43,68,56,44,53,53,61,32,36,78,74,52,80,48,37,49,61,54,50,36,49,53,35,46,59,68,52,27,44,39,33,38,36,35,33,39,70,86,68,48,73,45,77,33,43,68,133,76,80,47,69,64,56,51,52,56,57,44,39,56,50,48,48,46,48,47,44,47,55,51,32,60,62,28,44,41,65,49,48,49,56,55,38,52,72,71,70,46,50,57,60,57,47,10,62,64,67,71,51,52,42,67,57,44,53,54,61,32,35,77,75,52,79,49,37,49,62,55,51,38,51,53,35,45,57,68,52,26,45,41,32,39,35,36,33,40,69,86,67,50,72,45,75,35,45,67

Foldseek 3Di:
DPPDPVNVCVVVCVVVVVVVVVVVVVQPVFPQLVVVCVVLPHDLCLLCVLLVHDSVVSVQSNDGPDDDDPVVVQSSQVSSVHWDKDWDQDPVRDIDIDTD/DPPDPVNVCVVVCVVVVVVVVVVVVVVPVFPQLVVVCVVLPHDLCLLCVLLVHDSVVSVQVNDGPDDDDPVVVQSSQVSSVHWDKDWDADPVRDIDIDTD